Protein AF-A0A8J5SLL4-F1 (afdb_monomer_lite)

Sequence (270 aa):
MEREDEVGIGQLAPLLDGSGGVDASLLRRLYVGHFLARWGARMWEFSVGLYMIRIWPDSLLLTAIYGVVEASAVAVLGPMVGAVVDRLTYLQVLSLWLLVQSLSFIVAGVAVTGLLIYNGLATTSFPAFIALVVVTNVSGALAALSTLAGTILIEREWVVVISGGHPPAVLTKINSVIRRIDLSCKLLAPVLSGFVISFVSMQASAAALALWNLAAVWLQYWLFFSVYAGLPVLSESSQLSRRRAAAADEETVHVESNPLHRMFLYPCIS

InterPro domains:
  IPR009716 Ferroportin-1 [PF06963] (26-250)
  IPR009716 Ferroportin-1 [PTHR11660] (23-252)

Secondary structure (DSSP, 8-state):
-----------------S--S--HHHHHHHHHHHHHHHHHHHHHHHHHHHHHHHHSTT-THHHHHHHHHHHHHHHHHHHHHHHHHHHS-HHHHHHHHHHHHHHHHHHHHHHHHHHHH-TTHHHH-HHHHHHHHHHHHHHHHHHHHHHHHHHIIIIIIIHHHHHTTS-HHHHHHHHHHHHHHHHHHHHHHHHHHHHHHHHH-HHHHHHHHHHHHHHHHHHHHHHHHHHHHH-HHHHHHHHHHHHHHHHHHHHHHHHHH-HHHHHHHS----

Organism: Zizania palustris (NCBI:txid103762)

Foldseek 3Di:
DDDDDDDDPPDPDPPDPDDPAFDPVLLVLLLVLLLLLLLLLLLCLLLVQVLQCLLPVVDSVLVVLLVCLQVVLCVVCVVVLVVVLLQAFLLVLLVQLLVLLLVLLLQLLVLSLVSNVPSCCCPVPVVSNVVSSVSNSVSSNSNSSSSSSVCCSSLVNVLVLSCPPHDVVSSVVSNVSSVVSNVCSNPVSSVVSVVLCVPVPSSVSSVVSSVSSVVSSVSSSVSVVCSCVVDVSSVVVRVVSNVVSVVVVVVVVVQVPPPVNVCVVDVPPD

Radius of gyration: 24.99 Å; chains: 1; bounding box: 72×26×90 Å

pLDDT: mean 87.57, std 16.58, range [32.66, 98.56]

Structure (mmCIF, N/CA/C/O backbone):
data_AF-A0A8J5SLL4-F1
#
_entry.id   AF-A0A8J5SLL4-F1
#
loop_
_atom_site.group_PDB
_atom_site.id
_atom_site.type_symbol
_atom_site.label_atom_id
_atom_site.label_alt_id
_atom_site.label_comp_id
_atom_site.label_asym_id
_atom_site.label_entity_id
_atom_site.label_seq_id
_atom_site.pdbx_PDB_ins_code
_atom_site.Cartn_x
_atom_site.Cartn_y
_atom_site.Cartn_z
_atom_site.occupancy
_atom_site.B_iso_or_equiv
_atom_site.auth_seq_id
_atom_site.auth_comp_id
_atom_site.auth_asym_id
_atom_site.auth_atom_id
_atom_site.pdbx_PDB_model_num
ATOM 1 N N . MET A 1 1 ? -30.563 10.152 66.159 1.00 40.00 1 MET A N 1
ATOM 2 C CA . MET A 1 1 ? -29.893 9.014 65.513 1.00 40.00 1 MET A CA 1
ATOM 3 C C . MET A 1 1 ? -30.698 8.722 64.247 1.00 40.00 1 MET A C 1
ATOM 5 O O . MET A 1 1 ? -31.601 7.900 64.290 1.00 40.00 1 MET A O 1
ATOM 9 N N . GLU A 1 2 ? -30.799 9.745 63.381 1.00 38.09 2 GLU A N 1
ATOM 10 C CA . GLU A 1 2 ? -30.056 9.906 62.091 1.00 38.09 2 GLU A CA 1
ATOM 11 C C . GLU A 1 2 ? -30.800 9.092 61.015 1.00 38.09 2 GLU A C 1
ATOM 13 O O . GLU A 1 2 ? -30.917 7.886 61.176 1.00 38.09 2 GLU A O 1
ATOM 18 N N . ARG A 1 3 ? -31.514 9.597 59.994 1.00 41.22 3 ARG A N 1
ATOM 19 C CA . ARG A 1 3 ? -31.466 10.776 59.093 1.00 41.22 3 ARG A CA 1
ATOM 20 C C . ARG A 1 3 ? -30.132 10.965 58.354 1.00 41.22 3 ARG A C 1
ATOM 22 O O . ARG A 1 3 ? -29.122 11.024 59.038 1.00 41.22 3 ARG A O 1
ATOM 29 N N . GLU A 1 4 ? -30.252 11.145 57.023 1.00 43.50 4 GLU A N 1
ATOM 30 C CA . GLU A 1 4 ? -29.245 11.322 55.936 1.00 43.50 4 GLU A CA 1
ATOM 31 C C . GLU A 1 4 ? -29.012 10.016 55.120 1.00 43.50 4 GLU A C 1
ATOM 33 O O . GLU A 1 4 ? -28.799 8.964 55.710 1.00 43.50 4 GLU A O 1
ATOM 38 N N . ASP A 1 5 ? -29.158 9.914 53.786 1.00 41.12 5 ASP A N 1
ATOM 39 C CA . ASP A 1 5 ? -29.235 10.909 52.703 1.00 41.12 5 ASP A CA 1
ATOM 40 C C . ASP A 1 5 ? -29.998 10.414 51.453 1.00 41.12 5 ASP A C 1
ATOM 42 O O . ASP A 1 5 ? -29.918 9.250 51.052 1.00 41.12 5 ASP A O 1
ATOM 46 N N . GLU A 1 6 ? -30.683 11.353 50.793 1.00 45.28 6 GLU A N 1
ATOM 47 C CA . GLU A 1 6 ? -31.031 11.300 49.371 1.00 45.28 6 GLU A CA 1
ATOM 48 C C . GLU A 1 6 ? -29.759 11.415 48.514 1.00 45.28 6 GLU A C 1
ATOM 50 O O . GLU A 1 6 ? -29.003 12.373 48.651 1.00 45.28 6 GLU A O 1
ATOM 55 N N . VAL A 1 7 ? -29.589 10.538 47.522 1.00 41.44 7 VAL A N 1
ATOM 56 C CA . VAL A 1 7 ? -28.879 10.909 46.289 1.00 41.44 7 VAL A CA 1
ATOM 57 C C . VAL A 1 7 ? -29.772 10.542 45.118 1.00 41.44 7 VAL A C 1
ATOM 59 O O . VAL A 1 7 ? -30.007 9.372 44.813 1.00 41.44 7 VAL A O 1
ATOM 62 N N . GLY A 1 8 ? -30.317 11.586 44.500 1.00 34.25 8 GLY A N 1
ATOM 63 C CA . GLY A 1 8 ? -31.180 11.496 43.341 1.00 34.25 8 GLY A CA 1
ATOM 64 C C . GLY A 1 8 ? -30.495 10.791 42.177 1.00 34.25 8 GLY A C 1
ATOM 65 O O . GLY A 1 8 ? -29.460 11.227 41.679 1.00 34.25 8 GLY A O 1
ATOM 66 N N . ILE A 1 9 ? -31.149 9.751 41.667 1.00 38.19 9 ILE A N 1
ATOM 67 C CA . ILE A 1 9 ? -30.911 9.254 40.311 1.00 38.19 9 ILE A CA 1
ATOM 68 C C . ILE A 1 9 ? -31.750 10.130 39.373 1.00 38.19 9 ILE A C 1
ATOM 70 O O . ILE A 1 9 ? -32.748 9.713 38.788 1.00 38.19 9 ILE A O 1
ATOM 74 N N . GLY A 1 10 ? -31.379 11.408 39.313 1.00 32.66 10 GLY A N 1
ATOM 75 C CA . GLY A 1 10 ? -31.796 12.322 38.265 1.00 32.66 10 GLY A CA 1
ATOM 76 C C . GLY A 1 10 ? -30.901 12.115 37.049 1.00 32.66 10 GLY A C 1
ATOM 77 O O . GLY A 1 10 ? -29.682 12.172 37.158 1.00 32.66 10 GLY A O 1
ATOM 78 N N . GLN A 1 11 ? -31.530 11.900 35.894 1.00 42.16 11 GLN A N 1
ATOM 79 C CA . GLN A 1 11 ? -30.945 12.043 34.556 1.00 42.16 11 GLN A CA 1
ATOM 80 C C . GLN A 1 11 ? -29.753 11.133 34.215 1.00 42.16 11 GLN A C 1
ATOM 82 O O . GLN A 1 11 ? -28.605 11.564 34.166 1.00 42.16 11 GLN A O 1
ATOM 87 N N . LEU A 1 12 ? -30.064 9.925 33.736 1.00 35.59 12 LEU A N 1
ATOM 88 C CA . LEU A 1 12 ? -29.386 9.434 32.537 1.00 35.59 12 LEU A CA 1
ATOM 89 C C . LEU A 1 12 ? -30.351 9.598 31.360 1.00 35.59 12 LEU A C 1
ATOM 91 O O . LEU A 1 12 ? -31.351 8.892 31.241 1.00 35.59 12 LEU A O 1
ATOM 95 N N . ALA A 1 13 ? -30.077 10.607 30.538 1.00 38.84 13 ALA A N 1
ATOM 96 C CA . ALA A 1 13 ? -30.736 10.817 29.260 1.00 38.84 13 ALA A CA 1
ATOM 97 C C . ALA A 1 13 ? -30.677 9.538 28.393 1.00 38.84 13 ALA A C 1
ATOM 99 O O . ALA A 1 13 ? -29.717 8.767 28.496 1.00 38.84 13 ALA A O 1
ATOM 100 N N . PRO A 1 14 ? -31.670 9.305 27.519 1.00 39.12 14 PRO A N 1
ATOM 101 C CA . PRO A 1 14 ? -31.698 8.133 26.660 1.00 39.12 14 PRO A CA 1
ATOM 102 C C . PRO A 1 14 ? -30.637 8.292 25.561 1.00 39.12 14 PRO A C 1
ATOM 104 O O . PRO A 1 14 ? -30.851 8.995 24.581 1.00 39.12 14 PRO A O 1
ATOM 107 N N . LEU A 1 15 ? -29.478 7.649 25.721 1.00 42.66 15 LEU A N 1
ATOM 108 C CA . LEU A 1 15 ? -28.429 7.565 24.692 1.00 42.66 15 LEU A CA 1
ATOM 109 C C . LEU A 1 15 ? -28.416 6.203 23.993 1.00 42.66 15 LEU A C 1
ATOM 111 O O . LEU A 1 15 ? -27.359 5.639 23.736 1.00 42.66 15 LEU A O 1
ATOM 115 N N . LEU A 1 16 ? -29.588 5.660 23.677 1.00 43.50 16 LEU A N 1
ATOM 116 C CA . LEU A 1 16 ? -29.693 4.473 22.832 1.00 43.50 16 LEU A CA 1
ATOM 117 C C . LEU A 1 16 ? -30.854 4.647 21.858 1.00 43.50 16 LEU A C 1
ATOM 119 O O . LEU A 1 16 ? -31.896 4.005 21.977 1.00 43.50 16 LEU A O 1
ATOM 123 N N . ASP A 1 17 ? -30.646 5.510 20.867 1.00 39.53 17 ASP A N 1
ATOM 124 C CA . ASP A 1 17 ? -31.400 5.412 19.625 1.00 39.53 17 ASP A CA 1
ATOM 125 C C . ASP A 1 17 ? -31.049 4.069 18.956 1.00 39.53 17 ASP A C 1
ATOM 127 O O . ASP A 1 17 ? -29.994 3.870 18.358 1.00 39.53 17 ASP A O 1
ATOM 131 N N . GLY A 1 18 ? -31.939 3.095 19.121 1.00 39.00 18 GLY A N 1
ATOM 132 C CA . GLY A 1 18 ? -32.566 2.444 17.972 1.00 39.00 18 GLY A CA 1
ATOM 133 C C . GLY A 1 18 ? -31.758 1.495 17.083 1.00 39.00 18 GLY A C 1
ATOM 134 O O . GLY A 1 18 ? -32.317 1.042 16.093 1.00 39.00 18 GLY A O 1
ATOM 135 N N . SER A 1 19 ? -30.513 1.129 17.396 1.00 38.38 19 SER A N 1
ATOM 136 C CA . SER A 1 19 ? -29.916 -0.150 16.968 1.00 38.38 19 SER A CA 1
ATOM 137 C C . SER A 1 19 ? -28.614 -0.390 17.726 1.00 38.38 19 SER A C 1
ATOM 139 O O . SER A 1 19 ? -27.669 0.368 17.547 1.00 38.38 19 SER A O 1
ATOM 141 N N . GLY A 1 20 ? -28.523 -1.451 18.533 1.00 53.78 20 GLY A N 1
ATOM 142 C CA . GLY A 1 20 ? -27.287 -1.875 19.215 1.00 53.78 20 GLY A CA 1
ATOM 143 C C . GLY A 1 20 ? -26.211 -2.421 18.262 1.00 53.78 20 GLY A C 1
ATOM 144 O O . GLY A 1 20 ? -25.661 -3.495 18.493 1.00 53.78 20 GLY A O 1
ATOM 145 N N . GLY A 1 21 ? -25.980 -1.738 17.142 1.00 67.38 21 GLY A N 1
ATOM 146 C CA . GLY A 1 21 ? -25.008 -2.074 16.119 1.00 67.38 21 GLY A CA 1
ATOM 147 C C . GLY A 1 21 ? -24.058 -0.909 15.868 1.00 67.38 21 GLY A C 1
ATOM 148 O O . GLY A 1 21 ? -24.411 0.255 16.024 1.00 67.38 21 GLY A O 1
ATOM 149 N N . VAL A 1 22 ? -22.843 -1.249 15.451 1.00 79.50 22 VAL A N 1
ATOM 150 C CA . VAL A 1 22 ? -21.808 -0.300 15.030 1.00 79.50 22 VAL A CA 1
ATOM 151 C C . VAL A 1 22 ? -22.352 0.665 13.965 1.00 79.50 22 VAL A C 1
ATOM 153 O O . VAL A 1 22 ? -23.030 0.227 13.031 1.00 79.50 22 VAL A O 1
ATOM 156 N N . ASP A 1 23 ? -22.004 1.953 14.067 1.00 89.56 23 ASP A N 1
ATOM 157 C CA . ASP A 1 23 ? -22.398 2.996 13.110 1.00 89.56 23 ASP A CA 1
ATOM 158 C C . ASP A 1 23 ? -22.103 2.568 11.658 1.00 89.56 23 ASP A C 1
ATOM 160 O O . ASP A 1 23 ? -20.953 2.428 11.218 1.00 89.56 23 ASP A O 1
ATOM 164 N N . ALA A 1 24 ? -23.178 2.371 10.891 1.00 90.69 24 ALA A N 1
ATOM 165 C CA . ALA A 1 24 ? -23.120 1.890 9.517 1.00 90.69 24 ALA A CA 1
ATOM 166 C C . ALA A 1 24 ? -22.392 2.863 8.574 1.00 90.69 24 ALA A C 1
ATOM 168 O O . ALA A 1 24 ? -21.796 2.437 7.580 1.00 90.69 24 ALA A O 1
ATOM 169 N N . SER A 1 25 ? -22.425 4.166 8.864 1.00 94.12 25 SER A N 1
ATOM 170 C CA . SER A 1 25 ? -21.751 5.183 8.059 1.00 94.12 25 SER A CA 1
ATOM 171 C C . SER A 1 25 ? -20.231 5.102 8.216 1.00 94.12 25 SER A C 1
ATOM 173 O O . SER A 1 25 ? -19.510 5.163 7.214 1.00 94.12 25 SER A O 1
ATOM 175 N N . LEU A 1 26 ? -19.749 4.873 9.441 1.00 95.19 26 LEU A N 1
ATOM 176 C CA . LEU A 1 26 ? -18.332 4.690 9.751 1.00 95.19 26 LEU A CA 1
ATOM 177 C C . LEU A 1 26 ? -17.824 3.350 9.212 1.00 95.19 26 LEU A C 1
ATOM 179 O O . LEU A 1 26 ? -16.782 3.315 8.561 1.00 95.19 26 LEU A O 1
ATOM 183 N N . LEU A 1 27 ? -18.600 2.270 9.349 1.00 95.12 27 LEU A N 1
ATOM 184 C CA . LEU A 1 27 ? -18.268 0.988 8.715 1.00 95.12 27 LEU A CA 1
ATOM 185 C C . LEU A 1 27 ? -18.172 1.100 7.192 1.00 95.12 27 LEU A C 1
ATOM 187 O O . LEU A 1 27 ? -17.256 0.549 6.586 1.00 95.12 27 LEU A O 1
ATOM 191 N N . ARG A 1 28 ? -19.071 1.853 6.551 1.00 96.94 28 ARG A N 1
ATOM 192 C CA . ARG A 1 28 ? -18.976 2.101 5.108 1.00 96.94 28 ARG A CA 1
ATOM 193 C C . ARG A 1 28 ? -17.691 2.850 4.753 1.00 96.94 28 ARG A C 1
ATOM 195 O O . ARG A 1 28 ? -17.053 2.486 3.771 1.00 96.94 28 ARG A O 1
ATOM 202 N N . ARG A 1 29 ? -17.287 3.860 5.534 1.00 97.81 29 ARG A N 1
ATOM 203 C CA . ARG A 1 29 ? -16.008 4.569 5.324 1.00 97.81 29 ARG A CA 1
ATOM 204 C C . ARG A 1 29 ? -14.811 3.629 5.480 1.00 97.81 29 ARG A C 1
ATOM 206 O O . ARG A 1 29 ? -13.928 3.665 4.629 1.00 97.81 29 ARG A O 1
ATOM 213 N N . LEU A 1 30 ? -14.830 2.747 6.484 1.00 97.81 30 LEU A N 1
ATOM 214 C CA . LEU A 1 30 ? -13.820 1.700 6.676 1.00 97.81 30 LEU A CA 1
ATOM 215 C C . LEU A 1 30 ? -13.718 0.796 5.441 1.00 97.81 30 LEU A C 1
ATOM 217 O O . LEU A 1 30 ? -12.626 0.574 4.926 1.00 97.81 30 LEU A O 1
ATOM 221 N N . TYR A 1 31 ? -14.853 0.318 4.929 1.00 98.25 31 TYR A N 1
ATOM 222 C CA . TYR A 1 31 ? -14.894 -0.552 3.752 1.00 98.25 31 TYR A CA 1
ATOM 223 C C . TYR A 1 31 ? -14.427 0.143 2.477 1.00 98.25 31 TYR A C 1
ATOM 225 O O . TYR A 1 31 ? -13.690 -0.459 1.704 1.00 98.25 31 TYR A O 1
ATOM 233 N N . VAL A 1 32 ? -14.819 1.400 2.253 1.00 98.12 32 VAL A N 1
ATOM 234 C CA . VAL A 1 32 ? -14.360 2.172 1.089 1.00 98.12 32 VAL A CA 1
ATOM 235 C C . VAL A 1 32 ? -12.860 2.453 1.189 1.00 98.12 32 VAL A C 1
ATOM 237 O O . VAL A 1 32 ? -12.151 2.282 0.201 1.00 98.12 32 VAL A O 1
ATOM 240 N N . GLY A 1 33 ? -12.357 2.817 2.372 1.00 97.19 33 GLY A N 1
ATOM 241 C CA . GLY A 1 33 ? -10.925 3.018 2.606 1.00 97.19 33 GLY A CA 1
ATOM 242 C C . GLY A 1 33 ? -10.125 1.740 2.353 1.00 97.19 33 GLY A C 1
ATOM 243 O O . GLY A 1 33 ? -9.158 1.758 1.591 1.00 97.19 33 GLY A O 1
ATOM 244 N N . HIS A 1 34 ? -10.584 0.612 2.908 1.00 97.38 34 HIS A N 1
ATOM 245 C CA . HIS A 1 34 ? -9.977 -0.704 2.686 1.00 97.38 34 HIS A CA 1
ATOM 246 C C . HIS A 1 34 ? -10.010 -1.100 1.210 1.00 97.38 34 HIS A C 1
ATOM 248 O O . HIS A 1 34 ? -8.996 -1.517 0.658 1.00 97.38 34 HIS A O 1
ATOM 254 N N . PHE A 1 35 ? -11.147 -0.907 0.535 1.00 97.94 35 PHE A N 1
ATOM 255 C CA . PHE A 1 35 ? -11.268 -1.151 -0.899 1.00 97.94 35 PHE A CA 1
ATOM 256 C C . PHE A 1 35 ? -10.242 -0.342 -1.693 1.00 97.94 35 PHE A C 1
ATOM 258 O O . PHE A 1 35 ? -9.502 -0.937 -2.466 1.00 97.94 35 PHE A O 1
ATOM 265 N N . LEU A 1 36 ? -10.141 0.973 -1.477 1.00 96.69 36 LEU A N 1
ATOM 266 C CA . LEU A 1 36 ? -9.197 1.836 -2.197 1.00 96.69 36 LEU A CA 1
ATOM 267 C C . LEU A 1 36 ? -7.741 1.407 -1.989 1.00 96.69 36 LEU A C 1
ATOM 269 O O . LEU A 1 36 ? -6.985 1.324 -2.959 1.00 96.69 36 LEU A O 1
ATOM 273 N N . ALA A 1 37 ? -7.368 1.088 -0.748 1.00 95.44 37 ALA A N 1
ATOM 274 C CA . ALA A 1 37 ? -6.021 0.641 -0.415 1.00 95.44 37 ALA A CA 1
ATOM 275 C C . ALA A 1 37 ? -5.670 -0.686 -1.109 1.00 95.44 37 ALA A C 1
ATOM 277 O O . ALA A 1 37 ? -4.615 -0.825 -1.733 1.00 95.44 37 ALA A O 1
ATOM 278 N N . ARG A 1 38 ? -6.579 -1.668 -1.053 1.00 96.38 38 ARG A N 1
ATOM 279 C CA . ARG A 1 38 ? -6.380 -2.983 -1.682 1.00 96.38 38 ARG A CA 1
ATOM 280 C C . ARG A 1 38 ? -6.443 -2.899 -3.199 1.00 96.38 38 ARG A C 1
ATOM 282 O O . ARG A 1 38 ? -5.688 -3.590 -3.873 1.00 96.38 38 ARG A O 1
ATOM 289 N N . TRP A 1 39 ? -7.304 -2.044 -3.732 1.00 96.25 39 TRP A N 1
ATOM 290 C CA . TRP A 1 39 ? -7.444 -1.806 -5.160 1.00 96.25 39 TRP A CA 1
ATOM 291 C C . TRP A 1 39 ? -6.151 -1.259 -5.767 1.00 96.25 39 TRP A C 1
ATOM 293 O O . TRP A 1 39 ? -5.620 -1.849 -6.706 1.00 96.25 39 TRP A O 1
ATOM 303 N N . GLY A 1 40 ? -5.607 -0.177 -5.195 1.00 93.50 40 GLY A N 1
ATOM 304 C CA . GLY A 1 40 ? -4.360 0.437 -5.660 1.00 93.50 40 GLY A CA 1
ATOM 305 C C . GLY A 1 40 ? -3.180 -0.534 -5.623 1.00 93.50 40 GLY A C 1
ATOM 306 O O . GLY A 1 40 ? -2.489 -0.696 -6.629 1.00 93.50 40 GLY A O 1
ATOM 307 N N . ALA A 1 41 ? -3.017 -1.259 -4.510 1.00 94.00 41 ALA A N 1
ATOM 308 C CA . ALA A 1 41 ? -1.958 -2.256 -4.365 1.00 94.00 41 ALA A CA 1
ATOM 309 C C . ALA A 1 41 ? -2.062 -3.386 -5.406 1.00 94.00 41 ALA A C 1
ATOM 311 O O . ALA A 1 41 ? -1.064 -3.742 -6.028 1.00 94.00 41 ALA A O 1
ATOM 312 N N . ARG A 1 42 ? -3.269 -3.920 -5.650 1.00 95.81 42 ARG A N 1
ATOM 313 C CA . ARG A 1 42 ? -3.486 -4.987 -6.644 1.00 95.81 42 ARG A CA 1
ATOM 314 C C . ARG A 1 42 ? -3.310 -4.502 -8.083 1.00 95.81 42 ARG A C 1
ATOM 316 O O . ARG A 1 42 ? -2.794 -5.255 -8.905 1.00 95.81 42 ARG A O 1
ATOM 323 N N . MET A 1 43 ? -3.702 -3.261 -8.394 1.00 94.75 43 MET A N 1
ATOM 324 C CA . MET A 1 43 ? -3.393 -2.664 -9.696 1.00 94.75 43 MET A CA 1
ATOM 325 C C . MET A 1 43 ? -1.882 -2.573 -9.894 1.00 94.75 43 MET A C 1
ATOM 327 O O . MET A 1 43 ? -1.392 -2.991 -10.940 1.00 94.75 43 MET A O 1
ATOM 331 N N . TRP A 1 44 ? -1.141 -2.062 -8.906 1.00 94.38 44 TRP A N 1
ATOM 332 C CA . TRP A 1 44 ? 0.315 -1.939 -8.995 1.00 94.38 44 TRP A CA 1
ATOM 333 C C . TRP A 1 44 ? 0.998 -3.294 -9.212 1.00 94.38 44 TRP A C 1
ATOM 335 O O . TRP A 1 44 ? 1.740 -3.442 -10.179 1.00 94.38 44 TRP A O 1
ATOM 345 N N . GLU A 1 45 ? 0.685 -4.284 -8.373 1.00 94.38 45 GLU A N 1
ATOM 346 C CA . GLU A 1 45 ? 1.262 -5.637 -8.410 1.00 94.38 45 GLU A CA 1
ATOM 347 C C . GLU A 1 45 ? 1.110 -6.308 -9.783 1.00 94.38 45 GLU A C 1
ATOM 349 O O . GLU A 1 45 ? 2.051 -6.901 -10.305 1.00 94.38 45 GLU A O 1
ATOM 354 N N . PHE A 1 46 ? -0.054 -6.160 -10.419 1.00 95.38 46 PHE A N 1
ATOM 355 C CA . PHE A 1 46 ? -0.254 -6.666 -11.774 1.00 95.38 46 PHE A CA 1
ATOM 356 C C . PHE A 1 46 ? 0.519 -5.852 -12.823 1.00 95.38 46 PHE A C 1
ATOM 358 O O . PHE A 1 46 ? 1.173 -6.408 -13.707 1.00 95.38 46 PHE A O 1
ATOM 365 N N . SER A 1 47 ? 0.459 -4.522 -12.722 1.00 95.38 47 SER A N 1
ATOM 366 C CA . SER A 1 47 ? 1.021 -3.615 -13.729 1.00 95.38 47 SER A CA 1
ATOM 367 C C . SER A 1 47 ? 2.537 -3.705 -13.803 1.00 95.38 47 SER A C 1
ATOM 369 O O . SER A 1 47 ? 3.092 -3.763 -14.897 1.00 95.38 47 SER A O 1
ATOM 371 N N . VAL A 1 48 ? 3.211 -3.749 -12.650 1.00 95.00 48 VAL A N 1
ATOM 372 C CA . VAL A 1 48 ? 4.673 -3.838 -12.590 1.00 95.00 48 VAL A CA 1
ATOM 373 C C . VAL A 1 48 ? 5.178 -5.113 -13.256 1.00 95.00 48 VAL A C 1
ATOM 375 O O . VAL A 1 48 ? 6.165 -5.058 -13.982 1.00 95.00 48 VAL A O 1
ATOM 378 N N . GLY A 1 49 ? 4.450 -6.228 -13.136 1.00 94.94 49 GLY A N 1
ATOM 379 C CA . GLY A 1 49 ? 4.770 -7.455 -13.862 1.00 94.94 49 GLY A CA 1
ATOM 380 C C . GLY A 1 49 ? 4.743 -7.272 -15.382 1.00 94.94 49 GLY A C 1
ATOM 381 O O . GLY A 1 49 ? 5.675 -7.700 -16.063 1.00 94.94 49 GLY A O 1
ATOM 382 N N . LEU A 1 50 ? 3.729 -6.581 -15.913 1.00 94.88 50 LEU A N 1
ATOM 383 C CA . LEU A 1 50 ? 3.639 -6.265 -17.345 1.00 94.88 50 LEU A CA 1
ATOM 384 C C . LEU A 1 50 ? 4.712 -5.267 -17.796 1.00 94.88 50 LEU A C 1
ATOM 386 O O . LEU A 1 50 ? 5.264 -5.411 -18.888 1.00 94.88 50 LEU A O 1
ATOM 390 N N . TYR A 1 51 ? 5.049 -4.287 -16.956 1.00 95.25 51 TYR A N 1
ATOM 391 C CA . TYR A 1 51 ? 6.131 -3.347 -17.240 1.00 95.25 51 TYR A CA 1
ATOM 392 C C . TYR A 1 51 ? 7.481 -4.059 -17.327 1.00 95.25 51 TYR A C 1
ATOM 394 O O . TYR A 1 51 ? 8.219 -3.836 -18.283 1.00 95.25 51 TYR A O 1
ATOM 402 N N . MET A 1 52 ? 7.777 -4.972 -16.400 1.00 95.25 52 MET A N 1
ATOM 403 C CA . MET A 1 52 ? 9.010 -5.764 -16.417 1.00 95.25 52 MET A CA 1
ATOM 404 C C . MET A 1 52 ? 9.121 -6.649 -17.664 1.00 95.25 52 MET A C 1
ATOM 406 O O . MET A 1 52 ? 10.187 -6.692 -18.277 1.00 95.25 52 MET A O 1
ATOM 410 N N . ILE A 1 53 ? 8.015 -7.270 -18.097 1.00 94.75 53 ILE A N 1
ATOM 411 C CA . ILE A 1 53 ? 7.963 -8.039 -19.353 1.00 94.75 53 ILE A CA 1
ATOM 412 C C . ILE A 1 53 ? 8.277 -7.144 -20.554 1.00 9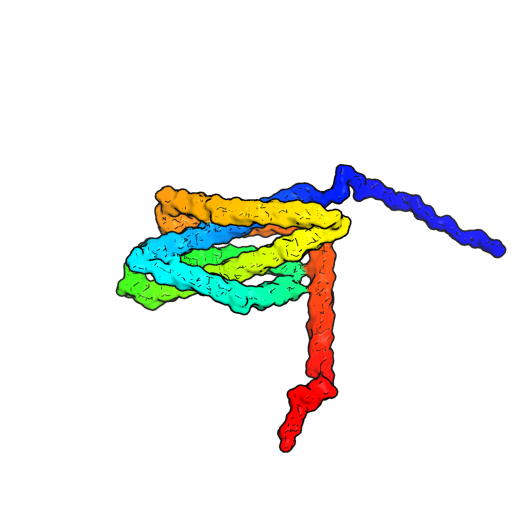4.75 53 ILE A C 1
ATOM 414 O O . ILE A 1 53 ? 8.980 -7.557 -21.466 1.00 94.75 53 ILE A O 1
ATOM 418 N N . ARG A 1 54 ? 7.790 -5.899 -20.579 1.00 92.44 54 ARG A N 1
ATOM 419 C CA . ARG A 1 54 ? 8.118 -4.982 -21.678 1.00 92.44 54 ARG A CA 1
ATOM 420 C C . ARG A 1 54 ? 9.567 -4.520 -21.657 1.00 92.44 54 ARG A C 1
ATOM 422 O O . ARG A 1 54 ? 10.147 -4.352 -22.725 1.00 92.44 54 ARG A O 1
ATOM 429 N N . ILE A 1 55 ? 10.107 -4.257 -20.470 1.00 93.06 55 ILE A N 1
ATOM 430 C CA . ILE A 1 55 ? 11.484 -3.785 -20.291 1.00 93.06 55 ILE A CA 1
ATOM 431 C C . ILE A 1 55 ? 12.478 -4.855 -20.753 1.00 93.06 55 ILE A C 1
ATOM 433 O O . ILE A 1 55 ? 13.490 -4.516 -21.359 1.00 93.06 55 ILE A O 1
ATOM 437 N N . TRP A 1 56 ? 12.179 -6.134 -20.511 1.00 93.00 56 TRP A N 1
ATOM 438 C CA . TRP A 1 56 ? 13.000 -7.256 -20.960 1.00 93.00 56 TRP A CA 1
ATOM 439 C C . TRP A 1 56 ? 12.139 -8.325 -21.660 1.00 93.00 56 TRP A C 1
ATOM 441 O O . TRP A 1 56 ? 11.769 -9.323 -21.043 1.00 93.00 56 TRP A O 1
ATOM 451 N N . PRO A 1 57 ? 11.806 -8.146 -22.951 1.00 89.06 57 PRO A N 1
ATOM 452 C CA . PRO A 1 57 ? 10.825 -8.989 -23.644 1.00 89.06 57 PRO A CA 1
ATOM 453 C C . PRO A 1 57 ? 11.251 -10.452 -23.803 1.00 89.06 57 PRO A C 1
ATOM 455 O O . PRO A 1 57 ? 10.395 -11.332 -23.845 1.00 89.06 57 PRO A O 1
ATOM 458 N N . ASP A 1 58 ? 12.555 -10.728 -23.839 1.00 91.19 58 ASP A N 1
ATOM 459 C CA . ASP A 1 58 ? 13.086 -12.075 -24.079 1.00 91.19 58 ASP A CA 1
ATOM 460 C C . ASP A 1 58 ? 13.142 -12.951 -22.814 1.00 91.19 58 ASP A C 1
ATOM 462 O O . ASP A 1 58 ? 13.531 -14.117 -22.877 1.00 91.19 58 ASP A O 1
ATOM 466 N N . SER A 1 59 ? 12.807 -12.409 -21.636 1.00 92.88 59 SER A N 1
ATOM 467 C CA . SER A 1 59 ? 12.933 -13.131 -20.366 1.00 92.88 59 SER A CA 1
ATOM 468 C C . SER A 1 59 ? 12.005 -12.599 -19.282 1.00 92.88 59 SER A C 1
ATOM 470 O O . SER A 1 59 ? 11.916 -11.403 -19.032 1.00 92.88 59 SER A O 1
ATOM 472 N N . LEU A 1 60 ? 11.404 -13.517 -18.526 1.00 94.88 60 LEU A N 1
ATOM 473 C CA . LEU A 1 60 ? 10.591 -13.201 -17.346 1.00 94.88 60 LEU A CA 1
ATOM 474 C C . LEU A 1 60 ? 11.430 -12.911 -16.090 1.00 94.88 60 LEU A C 1
ATOM 476 O O . LEU A 1 60 ? 10.872 -12.745 -15.005 1.00 94.88 60 LEU A O 1
ATOM 480 N N . LEU A 1 61 ? 12.762 -12.865 -16.215 1.00 96.19 61 LEU A N 1
ATOM 481 C CA . LEU A 1 61 ? 13.688 -12.727 -15.092 1.00 96.19 61 LEU A CA 1
ATOM 482 C C . LEU A 1 61 ? 13.371 -11.511 -14.214 1.00 96.19 61 LEU A C 1
ATOM 484 O O . LEU A 1 61 ? 13.319 -11.648 -12.997 1.00 96.19 61 LEU A O 1
ATOM 488 N N . LEU A 1 62 ? 13.124 -10.340 -14.810 1.00 95.69 62 LEU A N 1
ATOM 489 C CA . LEU A 1 62 ? 12.846 -9.121 -14.042 1.00 95.69 62 LEU A CA 1
ATOM 490 C C 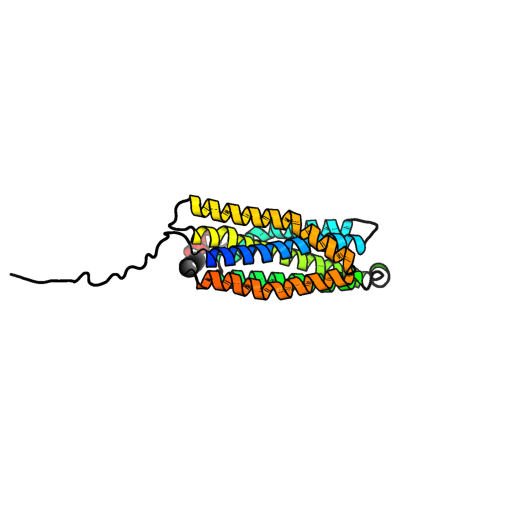. LEU A 1 62 ? 11.551 -9.235 -13.229 1.00 95.69 62 LEU A C 1
ATOM 492 O O . LEU A 1 62 ? 11.522 -8.858 -12.059 1.00 95.69 62 LEU A O 1
ATOM 496 N N . THR A 1 63 ? 10.501 -9.809 -13.818 1.00 96.69 63 THR A N 1
ATOM 497 C CA . THR A 1 63 ? 9.227 -10.062 -13.135 1.00 96.69 63 THR A CA 1
ATOM 498 C C . THR A 1 63 ? 9.393 -11.078 -12.006 1.00 96.69 63 THR A C 1
ATOM 500 O O . THR A 1 63 ? 8.857 -10.884 -10.916 1.00 96.69 63 THR A O 1
ATOM 503 N N . ALA A 1 64 ? 10.162 -12.145 -12.242 1.00 97.56 64 ALA A N 1
ATOM 504 C CA . ALA A 1 64 ? 10.435 -13.170 -11.240 1.00 97.56 64 ALA A CA 1
ATOM 505 C C . ALA A 1 64 ? 11.238 -12.614 -10.055 1.00 97.56 64 ALA A C 1
ATOM 507 O O . ALA A 1 64 ? 10.866 -12.850 -8.906 1.00 97.56 64 ALA A O 1
ATOM 508 N N . ILE A 1 65 ? 12.295 -11.837 -10.321 1.00 97.81 65 ILE A N 1
ATOM 509 C CA . ILE A 1 65 ? 13.088 -11.169 -9.280 1.00 97.81 65 ILE A CA 1
ATOM 510 C C . ILE A 1 65 ? 12.195 -10.244 -8.456 1.00 97.81 65 ILE A C 1
ATOM 512 O O . ILE A 1 65 ? 12.226 -10.327 -7.232 1.00 97.81 65 ILE A O 1
ATOM 516 N N . TYR A 1 66 ? 11.358 -9.434 -9.107 1.00 97.75 66 TYR A N 1
ATOM 517 C CA . TYR A 1 66 ? 10.442 -8.526 -8.418 1.00 97.75 66 TYR A CA 1
ATOM 518 C C . TYR A 1 66 ? 9.515 -9.261 -7.446 1.00 97.75 66 TYR A C 1
ATOM 520 O O . TYR A 1 66 ? 9.457 -8.916 -6.264 1.00 97.75 66 TYR A O 1
ATOM 528 N N . GLY A 1 67 ? 8.863 -10.334 -7.904 1.00 97.38 67 GLY A N 1
ATOM 529 C CA . GLY A 1 67 ? 7.997 -11.144 -7.045 1.00 97.38 67 GLY A CA 1
ATOM 530 C C . GLY A 1 67 ? 8.748 -11.799 -5.879 1.00 97.38 67 GLY A C 1
ATOM 531 O O . GLY A 1 67 ? 8.255 -11.804 -4.751 1.00 97.38 67 GLY A O 1
ATOM 532 N N . VAL A 1 68 ? 9.960 -12.316 -6.118 1.00 98.25 68 VAL A N 1
ATOM 533 C CA . VAL A 1 68 ? 10.797 -12.917 -5.064 1.00 98.25 68 VAL A CA 1
ATOM 534 C C . VAL A 1 68 ? 11.242 -11.872 -4.042 1.00 98.25 68 VAL A C 1
ATOM 536 O O . VAL A 1 68 ? 11.206 -12.149 -2.843 1.00 98.25 68 VAL A O 1
ATOM 539 N N . VAL A 1 69 ? 11.642 -10.677 -4.476 1.00 98.38 69 VAL A N 1
ATOM 540 C CA . VAL A 1 69 ? 12.070 -9.589 -3.586 1.00 98.38 69 VAL A CA 1
ATOM 541 C C . VAL A 1 69 ? 10.915 -9.128 -2.695 1.00 98.38 69 VAL A C 1
ATOM 543 O O . VAL A 1 69 ? 11.092 -9.055 -1.481 1.00 98.38 69 VAL A O 1
ATOM 546 N N . GLU A 1 70 ? 9.720 -8.897 -3.245 1.00 97.75 70 GLU A N 1
ATOM 547 C CA . GLU A 1 70 ? 8.550 -8.537 -2.431 1.00 97.75 70 GLU A CA 1
ATOM 548 C C . GLU A 1 70 ? 8.173 -9.646 -1.439 1.00 97.75 70 GLU A C 1
ATOM 550 O O . GLU A 1 70 ? 7.993 -9.383 -0.246 1.00 97.75 70 GLU A O 1
ATOM 555 N N . ALA A 1 71 ? 8.085 -10.894 -1.908 1.00 97.88 71 ALA A N 1
ATOM 556 C CA . ALA A 1 71 ? 7.689 -12.021 -1.069 1.00 97.88 71 ALA A CA 1
ATOM 557 C C . ALA A 1 71 ? 8.704 -12.292 0.051 1.00 97.88 71 ALA A C 1
ATOM 559 O O . ALA A 1 71 ? 8.315 -12.494 1.202 1.00 97.88 71 ALA A O 1
ATOM 560 N N . SER A 1 72 ? 10.003 -12.268 -0.264 1.00 98.31 72 SER A N 1
ATOM 561 C CA . SER A 1 72 ? 11.071 -12.470 0.720 1.00 98.31 72 SER A CA 1
ATOM 562 C C . SER A 1 72 ? 11.138 -11.329 1.731 1.00 98.31 72 SER A C 1
ATOM 564 O O . SER A 1 72 ? 11.264 -11.597 2.924 1.00 98.31 72 SER A O 1
ATOM 566 N N . ALA A 1 73 ? 10.966 -10.076 1.297 1.00 98.44 73 ALA A N 1
ATOM 567 C CA . ALA A 1 73 ? 10.903 -8.935 2.201 1.00 98.44 73 ALA A CA 1
ATOM 568 C C . ALA A 1 73 ? 9.760 -9.097 3.209 1.00 98.44 73 ALA A C 1
ATOM 570 O O . ALA A 1 73 ? 9.992 -9.012 4.413 1.00 98.44 73 ALA A O 1
ATOM 571 N N . VAL A 1 74 ? 8.547 -9.405 2.742 1.00 98.25 74 VAL A N 1
ATOM 572 C CA . VAL A 1 74 ? 7.388 -9.641 3.618 1.00 98.25 74 VAL A CA 1
ATOM 573 C C . VAL A 1 74 ? 7.607 -10.843 4.542 1.00 98.25 74 VAL A C 1
ATOM 575 O O . VAL A 1 74 ? 7.257 -10.769 5.717 1.00 98.25 74 VAL A O 1
ATOM 578 N N . ALA A 1 75 ? 8.206 -11.931 4.055 1.00 98.31 75 ALA A N 1
ATOM 579 C CA . ALA A 1 75 ? 8.460 -13.123 4.862 1.00 98.31 75 ALA A CA 1
ATOM 580 C C . ALA A 1 75 ? 9.502 -12.887 5.970 1.00 98.31 75 ALA A C 1
ATOM 582 O O . ALA A 1 75 ? 9.302 -13.322 7.102 1.00 98.31 75 ALA A O 1
ATOM 583 N N . VAL A 1 76 ? 10.599 -12.192 5.657 1.00 98.44 76 VAL A N 1
ATOM 584 C CA . VAL A 1 76 ? 11.719 -11.969 6.586 1.00 98.44 76 VAL A CA 1
ATOM 585 C C . VAL A 1 76 ? 11.444 -10.800 7.531 1.00 98.44 76 VAL A C 1
ATOM 587 O O . VAL A 1 76 ? 11.719 -10.893 8.725 1.00 98.44 76 VAL A O 1
ATOM 590 N N . LEU A 1 77 ? 10.886 -9.698 7.020 1.00 98.25 77 LEU A N 1
ATOM 591 C CA . LEU A 1 77 ? 10.678 -8.458 7.778 1.00 98.25 77 LEU A CA 1
ATOM 592 C C . LEU A 1 77 ? 9.246 -8.306 8.308 1.00 98.25 77 LEU A C 1
ATOM 594 O O . LEU A 1 77 ? 8.982 -7.393 9.088 1.00 98.25 77 LEU A O 1
ATOM 598 N N . GLY A 1 78 ? 8.324 -9.203 7.949 1.00 97.75 78 GLY A N 1
ATOM 599 C CA . GLY A 1 78 ? 6.943 -9.196 8.435 1.00 97.75 78 GLY A CA 1
ATOM 600 C C . GLY A 1 78 ? 6.808 -9.184 9.965 1.00 97.75 78 GLY A C 1
ATOM 601 O O . GLY A 1 78 ? 6.051 -8.357 10.476 1.00 97.75 78 GLY A O 1
ATOM 602 N N . PRO A 1 79 ? 7.565 -10.008 10.721 1.00 97.62 79 PRO A N 1
ATOM 603 C CA . PRO A 1 79 ? 7.569 -9.940 12.184 1.00 97.62 79 PRO A CA 1
ATOM 604 C C . PRO A 1 79 ? 8.024 -8.577 12.721 1.00 97.62 79 PRO A C 1
ATOM 606 O O . PRO A 1 79 ? 7.448 -8.070 13.681 1.00 97.62 79 PRO A O 1
ATOM 609 N N . MET A 1 80 ? 9.013 -7.948 12.076 1.00 97.62 80 MET A N 1
ATOM 610 C CA . MET A 1 80 ? 9.482 -6.612 12.455 1.00 97.62 80 MET A CA 1
ATOM 611 C C . MET A 1 80 ? 8.399 -5.555 12.214 1.00 97.62 80 MET A C 1
ATOM 613 O O . MET A 1 80 ? 8.199 -4.681 13.052 1.00 97.62 80 MET A O 1
ATOM 617 N N . VAL A 1 81 ? 7.661 -5.656 11.102 1.00 97.81 81 VAL A N 1
ATOM 618 C CA . VAL A 1 81 ? 6.500 -4.794 10.833 1.00 97.81 81 VAL A CA 1
ATOM 619 C C . VAL A 1 81 ? 5.436 -4.966 11.917 1.00 97.81 81 VAL A C 1
ATOM 621 O O . VAL A 1 81 ? 4.942 -3.962 12.420 1.00 97.81 81 VAL A O 1
ATOM 624 N N . GLY A 1 82 ? 5.129 -6.202 12.322 1.00 96.00 82 GLY A N 1
ATOM 625 C CA . GLY A 1 82 ? 4.216 -6.475 13.439 1.00 96.00 82 GLY A CA 1
ATOM 626 C C . GLY A 1 82 ? 4.662 -5.791 14.733 1.00 96.00 82 GLY A C 1
ATOM 627 O O . GLY A 1 82 ? 3.909 -5.009 15.302 1.00 96.00 82 GLY A O 1
ATOM 628 N N . ALA A 1 83 ? 5.929 -5.963 15.120 1.00 94.56 83 ALA A N 1
ATOM 629 C CA . ALA A 1 83 ? 6.483 -5.325 16.315 1.00 94.56 83 ALA A CA 1
ATOM 630 C C . ALA A 1 83 ? 6.425 -3.785 16.267 1.00 94.56 83 ALA A C 1
ATOM 632 O O . ALA A 1 83 ? 6.214 -3.136 17.290 1.00 94.56 83 ALA A O 1
ATOM 633 N N . VAL A 1 84 ? 6.603 -3.178 15.087 1.00 93.88 84 VAL A N 1
ATOM 634 C CA . VAL A 1 84 ? 6.432 -1.727 14.904 1.00 93.88 84 VAL A CA 1
ATOM 635 C C . VAL A 1 84 ? 4.965 -1.321 15.060 1.00 93.88 84 VAL A C 1
ATOM 637 O O . VAL A 1 84 ? 4.685 -0.322 15.721 1.00 93.88 84 VAL A O 1
ATOM 640 N N . VAL A 1 85 ? 4.030 -2.081 14.481 1.00 95.06 85 VAL A N 1
ATOM 641 C CA . VAL A 1 85 ? 2.584 -1.825 14.604 1.00 95.06 85 VAL A CA 1
ATOM 642 C C . VAL A 1 85 ? 2.140 -1.878 16.065 1.00 95.06 85 VAL A C 1
ATOM 644 O O . VAL A 1 85 ? 1.410 -0.988 16.496 1.00 95.06 85 VAL A O 1
ATOM 647 N N . ASP A 1 86 ? 2.641 -2.844 16.833 1.00 92.75 86 ASP A N 1
ATOM 648 C CA . ASP A 1 86 ? 2.274 -3.038 18.240 1.00 92.75 86 ASP A CA 1
ATOM 649 C C . ASP A 1 86 ? 2.773 -1.905 19.157 1.00 92.75 86 ASP A C 1
ATOM 651 O O . ASP A 1 86 ? 2.153 -1.598 20.177 1.00 92.75 86 ASP A O 1
ATOM 655 N N . ARG A 1 87 ? 3.894 -1.257 18.804 1.00 90.75 87 ARG A N 1
ATOM 656 C CA . ARG A 1 87 ? 4.506 -0.175 19.603 1.00 90.75 87 ARG A CA 1
ATOM 657 C C . ARG A 1 87 ? 3.917 1.207 19.322 1.00 90.75 87 ARG A C 1
ATOM 659 O O . ARG A 1 87 ? 3.969 2.094 20.176 1.00 90.75 87 ARG A O 1
ATOM 666 N N . LEU A 1 88 ? 3.407 1.430 18.115 1.00 93.44 88 LEU A N 1
ATOM 667 C CA . LEU A 1 88 ? 2.920 2.735 17.670 1.00 93.44 88 LEU A CA 1
ATOM 668 C C . LEU A 1 88 ? 1.421 2.914 17.963 1.00 93.44 88 LEU A C 1
ATOM 670 O O . LEU A 1 88 ? 0.674 1.958 18.136 1.00 93.44 88 LEU A O 1
ATOM 674 N N . THR A 1 89 ? 0.935 4.163 18.003 1.00 95.75 89 THR A N 1
ATOM 675 C CA . THR A 1 89 ? -0.527 4.381 18.017 1.00 95.75 89 THR A CA 1
ATOM 676 C C . THR A 1 89 ? -1.138 4.100 16.659 1.00 95.75 89 THR A C 1
ATOM 678 O O . THR A 1 89 ? -0.485 4.265 15.631 1.00 95.75 89 THR A O 1
ATOM 681 N N . TYR A 1 90 ? -2.437 3.806 16.629 1.00 96.88 90 TYR A N 1
ATOM 682 C CA . TYR A 1 90 ? -3.167 3.564 15.386 1.00 96.88 90 TYR A CA 1
ATOM 683 C C . TYR A 1 90 ? -3.001 4.696 14.362 1.00 96.88 90 TYR A C 1
ATOM 685 O O . TYR A 1 90 ? -2.791 4.415 13.187 1.00 96.88 90 TYR A O 1
ATOM 693 N N . LEU A 1 91 ? -3.008 5.967 14.786 1.00 96.06 91 LEU A N 1
ATOM 694 C CA . LEU A 1 91 ? -2.764 7.098 13.877 1.00 96.06 91 LEU A CA 1
ATOM 695 C C . LEU A 1 91 ? -1.318 7.180 13.370 1.00 96.06 91 LEU A C 1
ATOM 697 O O . LEU A 1 91 ? -1.101 7.580 12.226 1.00 96.06 91 LEU A O 1
ATOM 701 N N . GLN A 1 92 ? -0.332 6.802 14.187 1.00 96.75 92 GLN A N 1
ATOM 702 C CA . GLN A 1 92 ? 1.060 6.726 13.741 1.00 96.75 92 GLN A CA 1
ATOM 703 C C . GLN A 1 92 ? 1.247 5.591 12.736 1.00 96.75 92 GLN A C 1
ATOM 705 O O . GLN A 1 92 ? 1.850 5.820 11.694 1.00 96.75 92 GLN A O 1
ATOM 710 N N . VAL A 1 93 ? 0.683 4.407 13.006 1.00 97.81 93 VAL A N 1
ATOM 711 C CA . VAL A 1 93 ? 0.713 3.272 12.072 1.00 97.81 93 VAL A CA 1
ATOM 712 C C . VAL A 1 93 ? 0.014 3.638 10.767 1.00 97.81 93 VAL A C 1
ATOM 714 O O . VAL A 1 93 ? 0.580 3.424 9.701 1.00 97.81 93 VAL A O 1
ATOM 717 N N . LEU A 1 94 ? -1.173 4.250 10.838 1.00 97.75 94 LEU A N 1
ATOM 718 C CA . LEU A 1 94 ? -1.922 4.714 9.669 1.00 97.75 94 LEU A CA 1
ATOM 719 C C . LEU A 1 94 ? -1.106 5.706 8.831 1.00 97.75 94 LEU A C 1
ATOM 721 O O . LEU A 1 94 ? -1.022 5.562 7.613 1.00 97.75 94 LEU A O 1
ATOM 725 N N . SER A 1 95 ? -0.493 6.698 9.481 1.00 97.12 95 SER A N 1
ATOM 726 C CA . SER A 1 95 ? 0.312 7.714 8.795 1.00 97.12 95 SER A CA 1
ATOM 727 C C . SER A 1 95 ? 1.562 7.106 8.168 1.00 97.12 95 SER A C 1
ATOM 729 O O . SER A 1 95 ? 1.858 7.386 7.010 1.00 97.12 95 SER A O 1
ATOM 731 N N . LEU A 1 96 ? 2.273 6.247 8.907 1.00 97.25 96 LEU A N 1
ATOM 732 C CA . LEU A 1 96 ? 3.473 5.559 8.432 1.00 97.25 96 LEU A CA 1
ATOM 733 C C . LEU A 1 96 ? 3.152 4.654 7.242 1.00 97.25 96 LEU A C 1
ATOM 735 O O . LEU A 1 96 ? 3.845 4.717 6.229 1.00 97.25 96 LEU A O 1
ATOM 739 N N . TRP A 1 97 ? 2.081 3.865 7.342 1.00 97.50 97 TRP A N 1
ATOM 740 C CA . TRP A 1 97 ? 1.598 3.018 6.258 1.00 97.50 97 TRP A CA 1
ATOM 741 C C . TRP A 1 97 ? 1.347 3.849 4.995 1.00 97.50 97 TRP A C 1
ATOM 743 O O . TRP A 1 97 ? 2.002 3.653 3.968 1.00 97.50 97 TRP A O 1
ATOM 753 N N . LEU A 1 98 ? 0.438 4.820 5.065 1.00 96.75 98 LEU A N 1
ATOM 754 C CA . LEU A 1 98 ? 0.027 5.573 3.883 1.00 96.75 98 LEU A CA 1
ATOM 755 C C . LEU A 1 98 ? 1.180 6.390 3.278 1.00 96.75 98 LEU A C 1
ATOM 757 O O . LEU A 1 98 ? 1.319 6.430 2.053 1.00 96.75 98 LEU A O 1
ATOM 761 N N . LEU A 1 99 ? 2.050 6.982 4.105 1.00 96.19 99 LEU A N 1
ATOM 762 C CA . LEU A 1 99 ? 3.224 7.717 3.623 1.00 96.19 99 LEU A CA 1
ATOM 763 C C . LEU A 1 99 ? 4.241 6.803 2.943 1.00 96.19 99 LEU A C 1
ATOM 765 O O . LEU A 1 99 ? 4.620 7.065 1.802 1.00 96.19 99 LEU A O 1
ATOM 769 N N . VAL A 1 100 ? 4.676 5.730 3.611 1.00 97.19 100 VAL A N 1
ATOM 770 C CA . VAL A 1 100 ? 5.703 4.831 3.062 1.00 97.19 100 VAL A CA 1
ATOM 771 C C . VAL A 1 100 ? 5.196 4.169 1.788 1.00 97.19 100 VAL A C 1
ATOM 773 O O . VAL A 1 100 ? 5.938 4.090 0.812 1.00 97.19 100 VAL A O 1
ATOM 776 N N . GLN A 1 101 ? 3.931 3.741 1.757 1.00 95.69 101 GLN A N 1
ATOM 777 C CA . GLN A 1 101 ? 3.346 3.115 0.574 1.00 95.69 101 GLN A CA 1
ATOM 778 C C . GLN A 1 101 ? 3.263 4.099 -0.602 1.00 95.69 101 GLN A C 1
ATOM 780 O O . GLN A 1 101 ? 3.687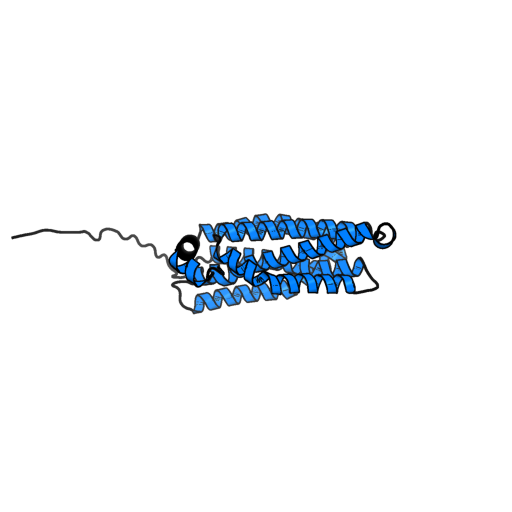 3.765 -1.706 1.00 95.69 101 GLN A O 1
ATOM 785 N N . SER A 1 102 ? 2.771 5.319 -0.366 1.00 94.31 102 SER A N 1
ATOM 786 C CA . SER A 1 102 ? 2.645 6.344 -1.408 1.00 94.31 102 SER A CA 1
ATOM 787 C C . SER A 1 102 ? 4.004 6.748 -1.982 1.00 94.31 102 SER A C 1
ATOM 789 O O . SER A 1 102 ? 4.198 6.705 -3.196 1.00 94.31 102 SER A O 1
ATOM 791 N N . LEU A 1 103 ? 4.985 7.048 -1.121 1.00 95.69 103 LEU A N 1
ATOM 792 C CA . LEU A 1 103 ? 6.344 7.383 -1.560 1.00 95.69 103 LEU A CA 1
ATOM 793 C C . LEU A 1 103 ? 6.978 6.236 -2.348 1.00 95.69 103 LEU A C 1
ATOM 795 O O . LEU A 1 103 ? 7.592 6.468 -3.388 1.00 95.69 103 LEU A O 1
ATOM 799 N N . SER A 1 104 ? 6.777 4.999 -1.896 1.00 96.56 104 SER A N 1
ATOM 800 C CA . SER A 1 104 ? 7.284 3.815 -2.585 1.00 96.56 104 SER A CA 1
ATOM 801 C C . SER A 1 104 ? 6.686 3.663 -3.985 1.00 96.56 104 SER A C 1
ATOM 803 O O . SER A 1 104 ? 7.430 3.451 -4.939 1.00 96.56 104 SER A O 1
ATOM 805 N N . PHE A 1 105 ? 5.371 3.840 -4.152 1.00 94.31 105 PHE A N 1
ATOM 806 C CA . PHE A 1 105 ? 4.739 3.781 -5.475 1.00 94.31 105 PHE A CA 1
ATOM 807 C C . PHE A 1 105 ? 5.150 4.932 -6.395 1.00 94.31 105 PHE A C 1
ATOM 809 O O . PHE A 1 105 ? 5.285 4.716 -7.597 1.00 94.31 105 PHE A O 1
ATOM 816 N N . ILE A 1 106 ? 5.398 6.132 -5.864 1.00 94.69 106 ILE A N 1
ATOM 817 C CA . ILE A 1 106 ? 5.918 7.251 -6.662 1.00 94.69 106 ILE A CA 1
ATOM 818 C C . ILE A 1 106 ? 7.327 6.932 -7.161 1.00 94.69 106 ILE A C 1
ATOM 820 O O . ILE A 1 106 ? 7.586 7.033 -8.358 1.00 94.69 106 ILE A O 1
ATOM 824 N N . VAL A 1 107 ? 8.229 6.512 -6.268 1.00 96.50 107 VAL A N 1
ATOM 825 C CA . VAL A 1 107 ? 9.618 6.191 -6.628 1.00 96.50 107 VAL A CA 1
ATOM 826 C C . VAL A 1 107 ? 9.665 5.032 -7.622 1.00 96.50 107 VAL A C 1
ATOM 828 O O . VAL A 1 107 ? 10.320 5.144 -8.659 1.00 96.50 107 VAL A O 1
ATOM 831 N N . ALA A 1 108 ? 8.917 3.957 -7.365 1.00 95.75 108 ALA A N 1
ATOM 832 C CA . ALA A 1 108 ? 8.838 2.823 -8.277 1.00 95.75 108 ALA A CA 1
ATOM 833 C C . ALA A 1 108 ? 8.214 3.218 -9.626 1.00 95.75 108 ALA A C 1
ATOM 835 O O . ALA A 1 108 ? 8.725 2.841 -10.678 1.00 95.75 108 ALA A O 1
ATOM 836 N N . GLY A 1 109 ? 7.145 4.020 -9.618 1.00 94.38 109 GLY A N 1
ATOM 837 C CA . GLY A 1 109 ? 6.478 4.504 -10.826 1.00 94.38 109 GLY A CA 1
ATOM 838 C C . GLY A 1 109 ? 7.387 5.365 -11.699 1.00 94.38 109 GLY A C 1
ATOM 839 O O . GLY A 1 109 ? 7.451 5.153 -12.911 1.00 94.38 109 GLY A O 1
ATOM 840 N N . VAL A 1 110 ? 8.139 6.290 -11.097 1.00 94.69 110 VAL A N 1
ATOM 841 C CA . VAL A 1 110 ? 9.126 7.122 -11.805 1.00 94.69 110 VAL A CA 1
ATOM 842 C C . VAL A 1 110 ? 10.258 6.261 -12.368 1.00 94.69 110 VAL A C 1
ATOM 844 O O . VAL A 1 110 ? 10.598 6.406 -13.542 1.00 94.69 110 VAL A O 1
ATOM 847 N N . ALA A 1 111 ? 10.806 5.334 -11.576 1.00 96.19 111 ALA A N 1
ATOM 848 C CA . ALA A 1 111 ? 11.891 4.458 -12.014 1.00 96.19 111 ALA A CA 1
ATOM 849 C C . ALA A 1 111 ? 11.473 3.557 -13.191 1.00 96.19 111 ALA A C 1
ATOM 851 O O . ALA A 1 111 ? 12.174 3.495 -14.203 1.00 96.19 111 ALA A O 1
ATOM 852 N N . VAL A 1 112 ? 10.296 2.930 -13.104 1.00 95.56 112 VAL A N 1
ATOM 853 C CA . VAL A 1 112 ? 9.732 2.100 -14.181 1.00 95.56 112 VAL A CA 1
ATOM 854 C C . VAL A 1 112 ? 9.415 2.927 -15.420 1.00 95.56 112 VAL A C 1
ATOM 856 O O . VAL A 1 112 ? 9.721 2.503 -16.531 1.00 95.56 112 VAL A O 1
ATOM 859 N N . THR A 1 113 ? 8.851 4.124 -15.258 1.00 94.19 113 THR A N 1
ATOM 860 C CA . THR A 1 113 ? 8.594 5.021 -16.394 1.00 94.19 113 THR A CA 1
ATOM 861 C C . THR A 1 113 ? 9.902 5.388 -17.100 1.00 94.19 113 THR A C 1
ATOM 863 O O . THR A 1 113 ? 9.963 5.348 -18.327 1.00 94.19 113 THR A O 1
ATOM 866 N N . GLY A 1 114 ? 10.973 5.659 -16.346 1.00 94.00 114 GLY A N 1
ATOM 867 C CA . GLY A 1 114 ? 12.314 5.873 -16.893 1.00 94.00 114 GLY A CA 1
ATOM 868 C C . GLY A 1 114 ? 12.827 4.672 -17.694 1.00 94.00 114 GLY A C 1
ATOM 869 O O . GLY A 1 114 ? 13.268 4.845 -18.829 1.00 94.00 114 GLY A O 1
ATOM 870 N N . LEU A 1 115 ? 12.696 3.455 -17.154 1.00 94.50 115 LEU A N 1
ATOM 871 C CA . LEU A 1 115 ? 13.060 2.214 -17.856 1.00 94.50 115 LEU A CA 1
ATOM 872 C C . LEU A 1 115 ? 12.257 2.009 -19.153 1.00 94.50 115 LEU A C 1
ATOM 874 O O . LEU A 1 115 ? 12.804 1.538 -20.147 1.00 94.50 115 LEU A O 1
ATOM 878 N N . LEU A 1 116 ? 10.973 2.380 -19.164 1.00 92.62 116 LEU A N 1
ATOM 879 C CA . LEU A 1 116 ? 10.094 2.230 -20.329 1.00 92.62 116 LEU A CA 1
ATOM 880 C C . LEU A 1 116 ? 10.307 3.305 -21.408 1.00 92.62 116 LEU A C 1
ATOM 882 O O . LEU A 1 116 ? 10.063 3.038 -22.587 1.00 92.62 116 LEU A O 1
ATOM 886 N N . ILE A 1 117 ? 10.708 4.522 -21.027 1.00 92.81 117 ILE A N 1
ATOM 887 C CA . ILE A 1 117 ? 11.035 5.605 -21.968 1.00 92.81 117 ILE A CA 1
ATOM 888 C C . ILE A 1 117 ? 12.406 5.352 -22.597 1.00 92.81 117 ILE A C 1
ATOM 890 O O . ILE A 1 117 ? 12.551 5.424 -23.816 1.00 92.81 117 ILE A O 1
ATOM 894 N N . TYR A 1 118 ? 13.403 5.012 -21.780 1.00 90.56 118 TYR A N 1
ATOM 895 C CA . TYR A 1 118 ? 14.770 4.766 -22.226 1.00 90.56 118 TYR A CA 1
ATOM 896 C C . TYR A 1 118 ? 15.032 3.267 -22.403 1.00 90.56 118 TYR A C 1
ATOM 898 O O . TYR A 1 118 ? 15.926 2.701 -21.786 1.00 90.56 118 TYR A O 1
ATOM 906 N N . ASN A 1 119 ? 14.270 2.605 -23.269 1.00 82.31 119 ASN A N 1
ATOM 907 C CA . ASN A 1 119 ? 14.346 1.150 -23.468 1.00 82.31 119 ASN A CA 1
ATOM 908 C C . ASN A 1 119 ? 15.724 0.617 -23.939 1.00 82.31 119 ASN A C 1
ATOM 910 O O . ASN A 1 119 ? 15.998 -0.569 -23.796 1.00 82.31 119 ASN A O 1
ATOM 914 N N . GLY A 1 120 ? 16.615 1.477 -24.445 1.00 86.38 120 GLY A N 1
ATOM 915 C CA . GLY A 1 120 ? 18.007 1.143 -24.778 1.00 86.38 120 GLY A CA 1
ATOM 916 C C . GLY A 1 120 ? 18.997 1.242 -23.608 1.00 86.38 120 GLY A C 1
ATOM 917 O O . GLY A 1 120 ? 20.200 1.099 -23.816 1.00 86.38 120 GLY A O 1
ATOM 918 N N . LEU A 1 121 ? 18.547 1.519 -22.377 1.00 88.44 121 LEU A N 1
ATOM 919 C CA . LEU A 1 121 ? 19.456 1.757 -21.246 1.00 88.44 121 LEU A CA 1
ATOM 920 C C . LEU A 1 121 ? 20.338 0.544 -20.932 1.00 88.44 121 LEU A C 1
ATOM 922 O O . LEU A 1 121 ? 21.496 0.725 -20.575 1.00 88.44 121 LEU A O 1
ATOM 926 N N . ALA A 1 122 ? 19.833 -0.678 -21.124 1.00 88.38 122 ALA A N 1
ATOM 927 C CA . ALA A 1 122 ? 20.601 -1.902 -20.895 1.00 88.38 122 ALA A CA 1
ATOM 928 C C . ALA A 1 122 ? 21.871 -1.979 -21.764 1.00 88.38 122 ALA A C 1
ATOM 930 O O . ALA A 1 122 ? 22.892 -2.487 -21.305 1.00 88.38 122 ALA A O 1
ATOM 931 N N . THR A 1 123 ? 21.830 -1.439 -22.987 1.00 90.25 123 THR A N 1
ATOM 932 C CA . THR A 1 123 ? 22.976 -1.412 -23.909 1.00 90.25 123 THR A CA 1
ATOM 933 C C . THR A 1 123 ? 23.798 -0.135 -23.778 1.00 90.25 123 THR A C 1
ATOM 935 O O . THR A 1 123 ? 25.021 -0.183 -23.850 1.00 90.25 123 THR A O 1
ATOM 938 N N . THR A 1 124 ? 23.143 1.012 -23.580 1.00 92.62 124 THR A N 1
ATOM 939 C CA . THR A 1 124 ? 23.806 2.326 -23.562 1.00 92.62 124 THR A CA 1
ATOM 940 C C . THR A 1 124 ? 24.468 2.627 -22.217 1.00 92.62 124 THR A C 1
ATOM 942 O O . THR A 1 124 ? 25.523 3.254 -22.170 1.00 92.62 124 THR A O 1
ATOM 945 N N . SER A 1 125 ? 23.861 2.201 -21.108 1.00 94.12 125 SER A N 1
ATOM 946 C CA . SER A 1 125 ? 24.393 2.380 -19.756 1.00 94.12 125 SER A CA 1
ATOM 947 C C . SER A 1 125 ? 23.847 1.307 -18.813 1.00 94.12 125 SER A C 1
ATOM 949 O O . SER A 1 125 ? 22.903 1.523 -18.047 1.00 94.12 125 SER A O 1
ATOM 951 N N . PHE A 1 126 ? 24.478 0.132 -18.851 1.00 93.44 126 PHE A N 1
ATOM 952 C CA . PHE A 1 126 ? 24.111 -0.993 -17.992 1.00 93.44 126 PHE A CA 1
ATOM 953 C C . PHE A 1 126 ? 24.058 -0.639 -16.488 1.00 93.44 126 PHE A C 1
ATOM 955 O O . PHE A 1 126 ? 23.105 -1.051 -15.824 1.00 93.44 126 PHE A O 1
ATOM 962 N N . PRO A 1 127 ? 24.976 0.183 -15.926 1.00 96.12 127 PRO A N 1
ATOM 963 C CA . PRO A 1 127 ? 24.870 0.606 -14.529 1.00 96.12 127 PRO A CA 1
ATOM 964 C C . PRO A 1 127 ? 23.594 1.401 -14.225 1.00 96.12 127 PRO A C 1
ATOM 966 O O . PRO A 1 127 ? 22.956 1.158 -13.202 1.00 96.12 127 PRO A O 1
ATOM 969 N N . ALA A 1 128 ? 23.184 2.317 -15.110 1.00 95.38 128 ALA A N 1
ATOM 970 C CA . ALA A 1 128 ? 21.961 3.099 -14.925 1.00 95.38 128 ALA A CA 1
ATOM 971 C C . ALA A 1 128 ? 20.706 2.217 -15.019 1.00 95.38 128 ALA A C 1
ATOM 973 O O . ALA A 1 128 ? 19.774 2.379 -14.232 1.00 95.38 128 ALA A O 1
ATOM 974 N N . PHE A 1 129 ? 20.708 1.245 -15.937 1.00 96.06 129 PHE A N 1
ATOM 975 C CA . PHE A 1 129 ? 19.652 0.240 -16.043 1.00 96.06 129 PHE A CA 1
ATOM 976 C C . PHE A 1 129 ? 19.492 -0.554 -14.741 1.00 96.06 129 PHE A C 1
ATOM 978 O O . PHE A 1 129 ? 18.402 -0.589 -14.170 1.00 96.06 129 PHE A O 1
ATOM 985 N N . ILE A 1 130 ? 20.585 -1.127 -14.225 1.00 96.19 130 ILE A N 1
ATOM 986 C CA . ILE A 1 130 ? 20.560 -1.892 -12.973 1.00 96.19 130 ILE A CA 1
ATOM 987 C C . ILE A 1 130 ? 20.141 -1.016 -11.792 1.00 96.19 130 ILE A C 1
ATOM 989 O O . ILE A 1 130 ? 19.334 -1.457 -10.978 1.00 96.19 130 ILE A O 1
ATOM 993 N N . ALA A 1 131 ? 20.613 0.231 -11.711 1.00 97.44 131 ALA A N 1
ATOM 994 C CA . ALA A 1 131 ? 20.214 1.149 -10.649 1.00 97.44 131 ALA A CA 1
ATOM 995 C C . ALA A 1 131 ? 18.691 1.372 -10.621 1.00 97.44 131 ALA A C 1
ATOM 997 O O . ALA A 1 131 ? 18.077 1.257 -9.561 1.00 97.44 131 ALA A O 1
ATOM 998 N N . LEU A 1 132 ? 18.057 1.618 -11.773 1.00 97.19 132 LEU A N 1
ATOM 999 C CA . LEU A 1 132 ? 16.601 1.795 -11.852 1.00 97.19 132 LEU A CA 1
ATOM 1000 C C . LEU A 1 132 ? 15.829 0.506 -11.534 1.00 97.19 132 LEU A C 1
ATOM 1002 O O . LEU A 1 132 ? 14.786 0.564 -10.876 1.00 97.19 132 LEU A O 1
ATOM 1006 N N . VAL A 1 133 ? 16.342 -0.657 -11.951 1.00 97.12 133 VAL A N 1
ATOM 1007 C CA . VAL A 1 133 ? 15.761 -1.961 -11.592 1.00 97.12 133 VAL A CA 1
ATOM 1008 C C . VAL A 1 133 ? 15.826 -2.171 -10.078 1.00 97.12 133 VAL A C 1
ATOM 1010 O O . VAL A 1 133 ? 14.811 -2.509 -9.470 1.00 97.12 133 VAL A O 1
ATOM 1013 N N . VAL A 1 134 ? 16.977 -1.921 -9.447 1.00 98.12 134 VAL A N 1
ATOM 1014 C CA . VAL A 1 134 ? 17.155 -2.047 -7.991 1.00 98.12 134 VAL A CA 1
ATOM 1015 C C . VAL A 1 134 ? 16.228 -1.093 -7.244 1.00 98.12 134 VAL A C 1
ATOM 1017 O O . VAL A 1 134 ? 15.516 -1.533 -6.345 1.00 98.12 134 VAL A O 1
ATOM 1020 N N . VAL A 1 135 ? 16.171 0.180 -7.646 1.00 98.38 135 VAL A N 1
ATOM 1021 C CA . VAL A 1 135 ? 15.262 1.172 -7.050 1.00 98.38 135 VAL A CA 1
ATOM 1022 C C . VAL A 1 135 ? 13.813 0.697 -7.137 1.00 98.38 135 VAL A C 1
ATOM 1024 O O . VAL A 1 135 ? 13.111 0.697 -6.130 1.00 98.38 135 VAL A O 1
ATOM 1027 N N . THR A 1 136 ? 13.382 0.209 -8.303 1.00 97.44 136 THR A N 1
ATOM 1028 C CA . THR A 1 136 ? 12.020 -0.314 -8.484 1.00 97.44 136 THR A CA 1
ATOM 1029 C C . THR A 1 136 ? 11.723 -1.480 -7.538 1.00 97.44 136 THR A C 1
ATOM 1031 O O . THR A 1 136 ? 10.672 -1.500 -6.901 1.00 97.44 136 THR A O 1
ATOM 1034 N N . ASN A 1 137 ? 12.645 -2.439 -7.422 1.00 98.25 137 ASN A N 1
ATOM 1035 C CA . ASN A 1 137 ? 12.482 -3.624 -6.576 1.00 98.25 137 ASN A CA 1
ATOM 1036 C C . ASN A 1 137 ? 12.438 -3.269 -5.082 1.00 98.25 137 ASN A C 1
ATOM 1038 O O . ASN A 1 137 ? 11.563 -3.740 -4.358 1.00 98.25 137 ASN A O 1
ATOM 1042 N N . VAL A 1 138 ? 13.352 -2.410 -4.621 1.00 98.44 138 VAL A N 1
ATOM 1043 C CA . VAL A 1 138 ? 13.405 -1.967 -3.219 1.00 98.44 138 VAL A CA 1
ATOM 1044 C C . VAL A 1 138 ? 12.147 -1.182 -2.855 1.00 98.44 138 VAL A C 1
ATOM 1046 O O . VAL A 1 138 ? 11.548 -1.427 -1.809 1.00 98.44 138 VAL A O 1
ATOM 1049 N N . SER A 1 139 ? 11.700 -0.274 -3.724 1.00 98.06 139 SER A N 1
ATOM 1050 C CA . SER A 1 139 ? 10.450 0.455 -3.515 1.00 98.06 139 SER A CA 1
ATOM 1051 C C . SER A 1 139 ? 9.232 -0.474 -3.519 1.00 98.06 139 SER A C 1
ATOM 1053 O O . SER A 1 139 ? 8.367 -0.326 -2.662 1.00 98.06 139 SER A O 1
ATOM 1055 N N . GLY A 1 140 ? 9.178 -1.473 -4.404 1.00 97.56 140 GLY A N 1
ATOM 1056 C CA . GLY A 1 140 ? 8.141 -2.510 -4.381 1.00 97.56 140 GLY A CA 1
ATOM 1057 C C . GLY A 1 140 ? 8.071 -3.244 -3.040 1.00 97.56 140 GLY A C 1
ATOM 1058 O O . GLY A 1 140 ? 7.023 -3.281 -2.395 1.00 97.56 140 GLY A O 1
ATOM 1059 N N . ALA A 1 141 ? 9.217 -3.718 -2.543 1.00 98.44 141 ALA A N 1
ATOM 1060 C CA . ALA A 1 141 ? 9.310 -4.368 -1.236 1.00 98.44 141 ALA A CA 1
ATOM 1061 C C . ALA A 1 141 ? 8.848 -3.464 -0.080 1.00 98.44 141 ALA A C 1
ATOM 1063 O O . ALA A 1 141 ? 8.098 -3.909 0.792 1.00 98.44 141 ALA A O 1
ATOM 1064 N N . LEU A 1 142 ? 9.240 -2.185 -0.076 1.00 98.44 142 LEU A N 1
ATOM 1065 C CA . LEU A 1 142 ? 8.783 -1.215 0.925 1.00 98.44 142 LEU A CA 1
ATOM 1066 C C . LEU A 1 142 ? 7.268 -0.981 0.850 1.00 98.44 142 LEU A C 1
ATOM 1068 O O . LEU A 1 142 ? 6.603 -0.941 1.888 1.00 98.44 142 LEU A O 1
ATOM 1072 N N . ALA A 1 143 ? 6.699 -0.888 -0.354 1.00 97.44 143 ALA A N 1
ATOM 1073 C CA . ALA A 1 143 ? 5.255 -0.787 -0.540 1.00 97.44 143 ALA A CA 1
ATOM 1074 C C . ALA A 1 143 ? 4.524 -2.043 -0.036 1.00 97.44 143 ALA A C 1
ATOM 1076 O O . ALA A 1 143 ? 3.473 -1.925 0.602 1.00 97.44 143 ALA A O 1
ATOM 1077 N N . ALA A 1 144 ? 5.078 -3.236 -0.269 1.00 98.12 144 ALA A N 1
ATOM 1078 C CA . ALA A 1 144 ? 4.521 -4.504 0.198 1.00 98.12 144 ALA A CA 1
ATOM 1079 C C . ALA A 1 144 ? 4.533 -4.610 1.734 1.00 98.12 144 ALA A C 1
ATOM 1081 O O . ALA A 1 144 ? 3.505 -4.926 2.339 1.00 98.12 144 ALA A O 1
ATOM 1082 N N . LEU A 1 145 ? 5.650 -4.261 2.380 1.00 98.56 145 LEU A N 1
ATOM 1083 C CA . LEU A 1 145 ? 5.763 -4.202 3.845 1.00 98.56 145 LEU A CA 1
ATOM 1084 C C . LEU A 1 145 ? 4.818 -3.169 4.455 1.00 98.56 145 LEU A C 1
ATOM 1086 O O . LEU A 1 145 ? 4.166 -3.421 5.466 1.00 98.56 145 LEU A O 1
ATOM 1090 N N . SER A 1 146 ? 4.697 -2.015 3.809 1.00 97.94 146 SER A N 1
ATOM 1091 C CA . SER A 1 146 ? 3.768 -0.982 4.242 1.00 97.94 146 SER A CA 1
ATOM 1092 C C . SER A 1 146 ? 2.308 -1.443 4.116 1.00 97.94 146 SER A C 1
ATOM 1094 O O . SER A 1 146 ? 1.508 -1.281 5.036 1.00 97.94 146 SER A O 1
ATOM 1096 N N . THR A 1 147 ? 1.972 -2.147 3.030 1.00 97.25 147 THR A N 1
ATOM 1097 C CA . THR A 1 147 ? 0.657 -2.788 2.847 1.00 97.25 147 THR A CA 1
ATOM 1098 C C . THR A 1 147 ? 0.372 -3.830 3.933 1.00 97.25 147 THR A C 1
ATOM 1100 O O . THR A 1 147 ? -0.772 -3.955 4.379 1.00 97.25 147 THR A O 1
ATOM 1103 N N . LEU A 1 148 ? 1.389 -4.577 4.378 1.00 98.31 148 LEU A N 1
ATOM 1104 C CA . LEU A 1 148 ? 1.264 -5.505 5.502 1.00 98.31 148 LEU A CA 1
ATOM 1105 C C . LEU A 1 148 ? 0.910 -4.758 6.796 1.00 98.31 148 LEU A C 1
ATOM 1107 O O . LEU A 1 148 ? -0.031 -5.170 7.471 1.00 98.31 148 LEU A O 1
ATOM 1111 N N . ALA A 1 149 ? 1.587 -3.646 7.103 1.00 98.25 149 ALA A N 1
ATOM 1112 C CA . ALA A 1 149 ? 1.285 -2.829 8.283 1.00 98.25 149 ALA A CA 1
ATOM 1113 C C . ALA A 1 149 ? -0.181 -2.363 8.295 1.00 98.25 149 ALA A C 1
ATOM 1115 O O . ALA A 1 149 ? -0.880 -2.526 9.294 1.00 98.25 149 ALA A O 1
ATOM 1116 N N . GLY A 1 150 ? -0.676 -1.867 7.157 1.00 97.81 150 GLY A N 1
ATOM 1117 C CA . GLY A 1 150 ? -2.082 -1.494 7.001 1.00 97.81 150 GLY A CA 1
ATOM 1118 C C . GLY A 1 150 ? -3.057 -2.657 7.145 1.00 97.81 150 GLY A C 1
ATOM 1119 O O . GLY A 1 150 ? -4.110 -2.519 7.762 1.00 97.81 150 GLY A O 1
ATOM 1120 N N . THR A 1 151 ? -2.689 -3.829 6.624 1.00 97.44 151 THR A N 1
ATOM 1121 C CA . THR A 1 151 ? -3.493 -5.052 6.764 1.00 97.44 151 THR A CA 1
ATOM 1122 C C . THR A 1 151 ? -3.610 -5.459 8.233 1.00 97.44 151 THR A C 1
ATOM 1124 O O . THR A 1 151 ? -4.703 -5.783 8.687 1.00 97.44 151 THR A O 1
ATOM 1127 N N . ILE A 1 152 ? -2.515 -5.402 8.997 1.00 97.81 152 ILE A N 1
ATOM 1128 C CA . ILE A 1 152 ? -2.533 -5.681 10.439 1.00 97.81 152 ILE A CA 1
ATOM 1129 C C . ILE A 1 152 ? -3.411 -4.646 11.156 1.00 97.81 152 ILE A C 1
ATOM 1131 O O . ILE A 1 152 ? -4.345 -5.023 11.861 1.00 97.81 152 ILE A O 1
ATOM 1135 N N . LEU A 1 153 ? -3.186 -3.352 10.907 1.00 98.06 153 LEU A N 1
ATOM 1136 C CA . LEU A 1 153 ? -3.945 -2.274 11.540 1.00 98.06 153 LEU A CA 1
ATOM 1137 C C . LEU A 1 153 ? -5.457 -2.396 11.300 1.00 98.06 153 LEU A C 1
ATOM 1139 O O . LEU A 1 153 ? -6.250 -2.246 12.223 1.00 98.06 153 LEU A O 1
ATOM 1143 N N . ILE A 1 154 ? -5.880 -2.657 10.065 1.00 97.62 154 ILE A N 1
ATOM 1144 C CA . ILE A 1 154 ? -7.306 -2.704 9.743 1.00 97.62 154 ILE A CA 1
ATOM 1145 C C . ILE A 1 154 ? -7.910 -4.056 10.120 1.00 97.62 154 ILE A C 1
ATOM 1147 O O . ILE A 1 154 ? -8.881 -4.106 10.873 1.00 97.62 154 ILE A O 1
ATOM 1151 N N . GLU A 1 155 ? -7.355 -5.157 9.614 1.00 97.00 155 GLU A N 1
ATOM 1152 C CA . GLU A 1 155 ? -7.994 -6.474 9.702 1.00 97.00 155 GLU A CA 1
ATOM 1153 C C . GLU A 1 155 ? -7.778 -7.168 11.049 1.00 97.00 155 GLU A C 1
ATOM 1155 O O . GLU A 1 155 ? -8.615 -7.976 11.454 1.00 97.00 155 GLU A O 1
ATOM 1160 N N . ARG A 1 156 ? -6.661 -6.893 11.736 1.00 95.25 156 ARG A N 1
ATOM 1161 C CA . ARG A 1 156 ? -6.323 -7.544 13.013 1.00 95.25 156 ARG A CA 1
ATOM 1162 C C . ARG A 1 156 ? -6.627 -6.661 14.212 1.00 95.25 156 ARG A C 1
ATOM 1164 O O . ARG A 1 156 ? -7.191 -7.166 15.173 1.00 95.25 156 ARG A O 1
ATOM 1171 N N . GLU A 1 157 ? -6.342 -5.366 14.122 1.00 95.94 157 GLU A N 1
ATOM 1172 C CA . GLU A 1 157 ? -6.563 -4.436 15.232 1.00 95.94 157 GLU A CA 1
ATOM 1173 C C . GLU A 1 157 ? -7.964 -3.815 15.185 1.00 95.94 157 GLU A C 1
ATOM 1175 O O . GLU A 1 157 ? -8.819 -4.107 16.023 1.00 95.94 157 GLU A O 1
ATOM 1180 N N . TRP A 1 158 ? -8.248 -2.983 14.180 1.00 96.94 158 TRP A N 1
ATOM 1181 C CA . TRP A 1 158 ? -9.468 -2.172 14.170 1.00 96.94 158 TRP A CA 1
ATOM 1182 C C . TRP A 1 158 ? -10.729 -3.020 14.123 1.00 96.94 158 TRP A C 1
ATOM 1184 O O . TRP A 1 158 ? -11.655 -2.779 14.889 1.00 96.94 158 TRP A O 1
ATOM 1194 N N . VAL A 1 159 ? -10.783 -4.028 13.257 1.00 96.12 159 VAL A N 1
ATOM 1195 C CA . VAL A 1 159 ? -11.966 -4.889 13.133 1.00 96.12 159 VAL A CA 1
ATOM 1196 C C . VAL A 1 159 ? -12.288 -5.607 14.445 1.00 96.12 159 VAL A C 1
ATOM 1198 O O . VAL A 1 159 ? -13.459 -5.678 14.823 1.00 96.12 159 VAL A O 1
ATOM 1201 N N . VAL A 1 160 ? -11.268 -6.086 15.162 1.00 95.12 160 VAL A N 1
ATOM 1202 C CA . VAL A 1 160 ? -11.444 -6.748 16.460 1.00 95.12 160 VAL A CA 1
ATOM 1203 C C . VAL A 1 160 ? -11.964 -5.750 17.491 1.00 95.12 160 VAL A C 1
ATOM 1205 O O . VAL A 1 160 ? -12.998 -6.012 18.105 1.00 95.12 160 VAL A O 1
ATOM 1208 N N . VAL A 1 161 ? -11.328 -4.582 17.614 1.00 95.31 161 VAL A N 1
ATOM 1209 C CA . VAL A 1 161 ? -11.716 -3.540 18.580 1.00 95.31 161 VAL A CA 1
ATOM 1210 C C . VAL A 1 161 ? -13.128 -3.009 18.316 1.00 95.31 161 VAL A C 1
ATOM 1212 O O . VAL A 1 161 ? -13.923 -2.904 19.245 1.00 95.31 161 VAL A O 1
ATOM 1215 N N . ILE A 1 162 ? -13.481 -2.737 17.057 1.00 93.88 162 ILE A N 1
ATOM 1216 C CA . ILE A 1 162 ? -14.814 -2.249 16.657 1.00 93.88 162 ILE A CA 1
ATOM 1217 C C . ILE A 1 162 ? -15.904 -3.273 16.990 1.00 93.88 162 ILE A C 1
ATOM 1219 O O . ILE A 1 162 ? -17.013 -2.907 17.373 1.00 93.88 162 ILE A O 1
ATOM 1223 N N . SER A 1 163 ? -15.599 -4.562 16.836 1.00 93.06 163 SER A N 1
ATOM 1224 C CA . SER A 1 163 ? -16.523 -5.641 17.191 1.00 93.06 163 SER A CA 1
ATOM 1225 C C . SER A 1 163 ? -16.564 -5.949 18.693 1.00 93.06 163 SER A C 1
ATOM 1227 O O . SER A 1 163 ? -17.432 -6.703 19.136 1.00 93.06 163 SER A O 1
ATOM 1229 N N . GLY A 1 164 ? -15.653 -5.366 19.479 1.00 90.94 164 GLY A N 1
ATOM 1230 C CA . GLY A 1 164 ? -15.606 -5.514 20.927 1.00 90.94 164 GLY A CA 1
ATOM 1231 C C . GLY A 1 164 ? -16.937 -5.117 21.565 1.00 90.94 164 GLY A C 1
ATOM 1232 O O . GLY A 1 164 ? -17.568 -4.140 21.166 1.00 90.94 164 GLY A O 1
ATOM 1233 N N . GLY A 1 165 ? -17.408 -5.922 22.518 1.00 85.75 165 GLY A N 1
ATOM 1234 C CA . GLY A 1 165 ? -18.690 -5.693 23.196 1.00 85.75 165 GLY A CA 1
ATOM 1235 C C . GLY A 1 165 ? -19.942 -6.045 22.380 1.00 85.75 165 GLY A C 1
ATOM 1236 O O . GLY A 1 165 ? -21.045 -5.906 22.901 1.00 85.75 165 GLY A O 1
ATOM 1237 N N . HIS A 1 166 ? -19.803 -6.536 21.143 1.00 89.62 166 HIS A N 1
ATOM 1238 C CA . HIS A 1 166 ? -20.922 -6.979 20.305 1.00 89.62 166 HIS A CA 1
ATOM 1239 C C . HIS A 1 166 ? -20.977 -8.513 20.177 1.00 89.62 166 HIS A C 1
ATOM 1241 O O . HIS A 1 166 ? -19.985 -9.200 20.436 1.00 89.62 166 HIS A O 1
ATOM 1247 N N . PRO A 1 167 ? -22.115 -9.090 19.735 1.00 91.31 167 PRO A N 1
ATOM 1248 C CA . PRO A 1 167 ? -22.203 -10.520 19.459 1.00 91.31 167 PRO A CA 1
ATOM 1249 C C . PRO A 1 167 ? -21.160 -10.973 18.420 1.00 91.31 167 PRO A C 1
ATOM 1251 O O . PRO A 1 167 ? -20.913 -10.239 17.456 1.00 91.31 167 PRO A O 1
ATOM 1254 N N . PRO A 1 168 ? -20.630 -12.211 18.513 1.00 90.75 168 PRO A N 1
ATOM 1255 C CA . PRO A 1 168 ? -19.617 -12.731 17.583 1.00 90.75 168 PRO A CA 1
ATOM 1256 C C . PRO A 1 168 ? -20.001 -12.622 16.098 1.00 90.75 168 PRO A C 1
ATOM 1258 O O . PRO A 1 168 ? -19.142 -12.460 15.232 1.00 90.75 168 PRO A O 1
ATOM 1261 N N . ALA A 1 169 ? -21.305 -12.639 15.800 1.00 91.62 169 ALA A N 1
ATOM 1262 C CA . ALA A 1 169 ? -21.843 -12.453 14.456 1.00 91.62 169 ALA A CA 1
ATOM 1263 C C . ALA A 1 169 ? -21.416 -11.125 13.796 1.00 91.62 169 ALA A C 1
ATOM 1265 O O . ALA A 1 169 ? -21.282 -11.074 12.573 1.00 91.62 169 ALA A O 1
ATOM 1266 N N . VAL A 1 170 ? -21.175 -10.058 14.571 1.00 91.94 170 VAL A N 1
ATOM 1267 C CA . VAL A 1 170 ? -20.719 -8.759 14.045 1.00 91.94 170 VAL A CA 1
ATOM 1268 C C . VAL A 1 170 ? -19.292 -8.862 13.512 1.00 91.94 170 VAL A C 1
ATOM 1270 O O . VAL A 1 170 ? -19.047 -8.469 12.370 1.00 91.94 170 VAL A O 1
ATOM 1273 N N . LEU A 1 171 ? -18.375 -9.465 14.275 1.00 93.56 171 LEU A N 1
ATOM 1274 C CA . LEU A 1 171 ? -17.000 -9.717 13.833 1.00 93.56 171 LEU A CA 1
ATOM 1275 C C . LEU A 1 171 ? -16.980 -10.583 12.567 1.00 93.56 171 LEU A C 1
ATOM 1277 O O . LEU A 1 171 ? -16.325 -10.237 11.582 1.00 93.56 171 LEU A O 1
ATOM 1281 N N . THR A 1 172 ? -17.754 -11.674 12.550 1.00 94.69 172 THR A N 1
ATOM 1282 C CA . THR A 1 172 ? -17.887 -12.538 11.367 1.00 94.69 172 THR A CA 1
ATOM 1283 C C . THR A 1 172 ? -18.406 -11.762 10.158 1.00 94.69 172 THR A C 1
ATOM 1285 O O . THR A 1 172 ? -17.881 -11.916 9.053 1.00 94.69 172 THR A O 1
ATOM 1288 N N . LYS A 1 173 ? -19.401 -10.887 10.350 1.00 95.00 173 LYS A N 1
ATOM 1289 C CA . LYS A 1 173 ? -19.958 -10.057 9.278 1.00 95.00 173 LYS A CA 1
ATOM 1290 C C . LYS A 1 173 ? -18.914 -9.092 8.720 1.00 95.00 173 LYS A C 1
ATOM 1292 O O . LYS A 1 173 ? -18.712 -9.088 7.506 1.00 95.00 173 LYS A O 1
ATOM 1297 N N . ILE A 1 174 ? -18.221 -8.334 9.572 1.00 95.69 174 ILE A N 1
ATOM 1298 C CA . ILE A 1 174 ? -17.187 -7.379 9.146 1.00 95.69 174 ILE A CA 1
ATOM 1299 C C . ILE A 1 174 ? -16.062 -8.109 8.394 1.00 95.69 174 ILE A C 1
ATOM 1301 O O . ILE A 1 174 ? -15.740 -7.726 7.267 1.00 95.69 174 ILE A O 1
ATOM 1305 N N . ASN A 1 175 ? -15.551 -9.214 8.948 1.00 96.00 175 ASN A N 1
ATOM 1306 C CA . ASN A 1 175 ? -14.527 -10.045 8.304 1.00 96.00 175 ASN A CA 1
ATOM 1307 C C . ASN A 1 175 ? -14.981 -10.584 6.944 1.00 96.00 175 ASN A C 1
ATOM 1309 O O . ASN A 1 175 ? -14.215 -10.574 5.982 1.00 96.00 175 ASN A O 1
ATOM 1313 N N . SER A 1 176 ? -16.237 -11.027 6.829 1.00 97.00 176 SER A N 1
ATOM 1314 C CA . SER A 1 176 ? -16.767 -11.536 5.561 1.00 97.00 176 SER A CA 1
ATOM 1315 C C . SER A 1 176 ? -16.825 -10.455 4.475 1.00 97.00 176 SER A C 1
ATOM 1317 O O . SER A 1 176 ? -16.500 -10.735 3.322 1.00 97.00 176 SER A O 1
ATOM 1319 N N . VAL A 1 177 ? -17.191 -9.215 4.827 1.00 97.50 177 VAL A N 1
ATOM 1320 C CA . VAL A 1 177 ? -17.250 -8.087 3.883 1.00 97.50 177 VAL A CA 1
ATOM 1321 C C . VAL A 1 177 ? -15.847 -7.671 3.454 1.00 97.50 177 VAL A C 1
ATOM 1323 O O . VAL A 1 177 ? -15.599 -7.547 2.257 1.00 97.50 177 VAL A O 1
ATOM 1326 N N . ILE A 1 178 ? -14.914 -7.542 4.400 1.00 96.94 178 ILE A N 1
ATOM 1327 C CA . ILE A 1 178 ? -13.500 -7.265 4.110 1.00 96.94 178 ILE A CA 1
ATOM 1328 C C . ILE A 1 178 ? -12.920 -8.335 3.185 1.00 96.94 178 ILE A C 1
ATOM 1330 O O . ILE A 1 178 ? -12.317 -8.011 2.165 1.00 96.94 178 ILE A O 1
ATOM 1334 N N . ARG A 1 179 ? -13.182 -9.617 3.463 1.00 96.75 179 ARG A N 1
ATOM 1335 C CA . ARG A 1 179 ? -12.722 -10.714 2.606 1.00 96.75 179 ARG A CA 1
ATOM 1336 C C . ARG A 1 179 ? -13.306 -10.639 1.197 1.00 96.75 179 ARG A C 1
ATOM 1338 O O . ARG A 1 179 ? -12.596 -10.921 0.235 1.00 96.75 179 ARG A O 1
ATOM 1345 N N . ARG A 1 180 ? -14.584 -10.274 1.060 1.00 97.81 180 ARG A N 1
ATOM 1346 C CA . ARG A 1 180 ? -15.219 -10.062 -0.252 1.00 97.81 180 ARG A CA 1
ATOM 1347 C C . ARG A 1 180 ? -14.554 -8.919 -1.008 1.00 97.81 180 ARG A C 1
ATOM 1349 O O . ARG A 1 180 ? -14.250 -9.098 -2.179 1.00 97.81 180 ARG A O 1
ATOM 1356 N N . ILE A 1 181 ? -14.284 -7.793 -0.347 1.00 97.94 181 ILE A N 1
ATOM 1357 C CA . ILE A 1 181 ? -13.544 -6.662 -0.928 1.00 97.94 181 ILE A CA 1
ATOM 1358 C C . ILE A 1 181 ? -12.179 -7.130 -1.440 1.00 97.94 181 ILE A C 1
ATOM 1360 O O . ILE A 1 181 ? -11.839 -6.891 -2.594 1.00 97.94 181 ILE A O 1
ATOM 1364 N N . ASP A 1 182 ? -11.440 -7.867 -0.615 1.00 96.31 182 ASP A N 1
ATOM 1365 C CA . ASP A 1 182 ? -10.129 -8.414 -0.954 1.00 96.31 182 ASP A CA 1
ATOM 1366 C C . ASP A 1 182 ? -10.157 -9.307 -2.199 1.00 96.31 182 ASP A C 1
ATOM 1368 O O . ASP A 1 182 ? -9.298 -9.193 -3.076 1.00 96.31 182 ASP A O 1
ATOM 1372 N N . LEU A 1 183 ? -11.149 -10.196 -2.283 1.00 97.25 183 LEU A N 1
ATOM 1373 C CA . LEU A 1 183 ? -11.347 -11.072 -3.436 1.00 97.25 183 LEU A CA 1
ATOM 1374 C C . LEU A 1 183 ? -11.741 -10.275 -4.683 1.00 97.25 183 LEU A C 1
ATOM 1376 O O . LEU A 1 183 ? -11.165 -10.495 -5.746 1.00 97.25 183 LEU A O 1
ATOM 1380 N N . SER A 1 184 ? -12.651 -9.309 -4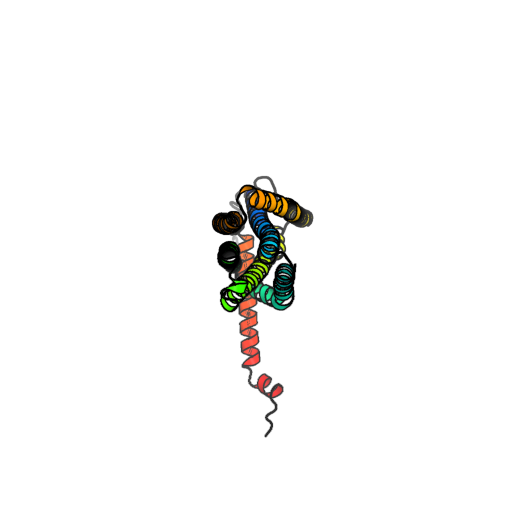.555 1.00 97.81 184 SER A N 1
ATOM 1381 C CA . SER A 1 184 ? -13.040 -8.429 -5.658 1.00 97.81 184 SER A CA 1
ATOM 1382 C C . SER A 1 184 ? -11.847 -7.643 -6.201 1.00 97.81 184 SER A C 1
ATOM 1384 O O . SER A 1 184 ? -11.639 -7.623 -7.410 1.00 97.81 184 SER A O 1
ATOM 1386 N N . CYS A 1 185 ? -11.014 -7.055 -5.335 1.00 97.06 185 CYS A N 1
ATOM 1387 C CA . CYS A 1 185 ? -9.806 -6.342 -5.757 1.00 97.06 185 CYS A CA 1
ATOM 1388 C C . CYS A 1 185 ? -8.802 -7.279 -6.440 1.00 97.06 185 CYS A C 1
ATOM 1390 O O . CYS A 1 185 ? -8.234 -6.915 -7.464 1.00 97.06 185 CYS A O 1
ATOM 1392 N N . LYS A 1 186 ? -8.604 -8.498 -5.921 1.00 94.69 186 LYS A N 1
ATOM 1393 C CA . LYS A 1 186 ? -7.710 -9.494 -6.541 1.00 94.69 186 LYS A CA 1
ATOM 1394 C C . LYS A 1 186 ? -8.132 -9.888 -7.957 1.00 94.69 186 LYS A C 1
ATOM 1396 O O . LYS A 1 186 ? -7.265 -10.196 -8.764 1.00 94.69 186 LYS A O 1
ATOM 1401 N N . LEU A 1 187 ? -9.432 -9.889 -8.252 1.00 95.62 187 LEU A N 1
ATOM 1402 C CA . LEU A 1 187 ? -9.957 -10.285 -9.560 1.00 95.62 187 LEU A CA 1
ATOM 1403 C C . LEU A 1 187 ? -10.086 -9.103 -10.526 1.00 95.62 187 LEU A C 1
ATOM 1405 O O . LEU A 1 187 ? -9.695 -9.201 -11.684 1.00 95.62 187 LEU A O 1
ATOM 1409 N N . LEU A 1 188 ? -10.639 -7.983 -10.060 1.00 97.31 188 LEU A N 1
ATOM 1410 C CA . LEU A 1 188 ? -11.045 -6.874 -10.924 1.00 97.31 188 LEU A CA 1
ATOM 1411 C C . LEU A 1 188 ? -9.945 -5.824 -11.119 1.00 97.31 188 LEU A C 1
ATOM 1413 O O . LEU A 1 188 ? -9.899 -5.194 -12.176 1.00 97.31 188 LEU A O 1
ATOM 1417 N N . ALA A 1 189 ? -9.054 -5.628 -10.141 1.00 96.06 189 ALA A N 1
ATOM 1418 C CA . ALA A 1 189 ? -7.996 -4.625 -10.259 1.00 96.06 189 ALA A CA 1
ATOM 1419 C C . ALA A 1 189 ? -6.991 -4.954 -11.381 1.00 96.06 189 ALA A C 1
ATOM 1421 O O . ALA A 1 189 ? -6.687 -4.048 -12.160 1.00 96.06 189 ALA A O 1
ATOM 1422 N N . PRO A 1 190 ? -6.537 -6.216 -11.558 1.00 94.75 190 PRO A N 1
ATOM 1423 C CA . PRO A 1 190 ? -5.723 -6.598 -12.714 1.00 94.75 190 PRO A CA 1
ATOM 1424 C C . PRO A 1 190 ? -6.418 -6.340 -14.054 1.00 94.75 190 PRO A C 1
ATOM 1426 O O . PRO A 1 190 ? -5.799 -5.828 -14.980 1.00 94.75 190 PRO A O 1
ATOM 1429 N N . VAL A 1 191 ? -7.721 -6.632 -14.148 1.00 95.06 191 VAL A N 1
ATOM 1430 C CA . VAL A 1 191 ? -8.511 -6.417 -15.372 1.00 95.06 191 VAL A CA 1
ATOM 1431 C C . VAL A 1 191 ? -8.550 -4.935 -15.739 1.00 95.06 191 VAL A C 1
ATOM 1433 O O . VAL A 1 191 ? -8.240 -4.571 -16.872 1.00 95.06 191 VAL A O 1
ATOM 1436 N N . LEU A 1 192 ? -8.882 -4.064 -14.780 1.00 92.62 192 LEU A N 1
ATOM 1437 C CA . LEU A 1 192 ? -8.915 -2.622 -15.028 1.00 92.62 192 LEU A CA 1
ATOM 1438 C C . LEU A 1 192 ? -7.524 -2.043 -15.303 1.00 92.62 192 LEU A C 1
ATOM 1440 O O . LEU A 1 192 ? -7.394 -1.210 -16.197 1.00 92.62 192 LEU A O 1
ATOM 1444 N N . SER A 1 193 ? -6.480 -2.518 -14.620 1.00 92.62 193 SER A N 1
ATOM 1445 C CA . SER A 1 193 ? -5.103 -2.144 -14.962 1.00 92.62 193 SER A CA 1
ATOM 1446 C C . SER A 1 193 ? -4.744 -2.551 -16.400 1.00 92.62 193 SER A C 1
ATOM 1448 O O . SER A 1 193 ? -4.240 -1.726 -17.162 1.00 92.62 193 SER A O 1
ATOM 1450 N N . GLY A 1 194 ? -5.067 -3.780 -16.812 1.00 92.38 194 GLY A N 1
ATOM 1451 C CA . GLY A 1 194 ? -4.822 -4.262 -18.172 1.00 92.38 194 GLY A CA 1
ATOM 1452 C C . GLY A 1 194 ? -5.500 -3.398 -19.236 1.00 92.38 194 GLY A C 1
ATOM 1453 O O . GLY A 1 194 ? -4.878 -3.071 -20.249 1.00 92.38 194 GLY A O 1
ATOM 1454 N N . PHE A 1 195 ? -6.736 -2.953 -18.987 1.00 91.50 195 PHE A N 1
ATOM 1455 C CA . PHE A 1 195 ? -7.409 -1.986 -19.857 1.00 91.50 195 PHE A CA 1
ATOM 1456 C C . PHE A 1 195 ? -6.663 -0.648 -19.917 1.00 91.50 195 PHE A C 1
ATOM 1458 O O . PHE A 1 195 ? -6.404 -0.154 -21.013 1.00 91.50 195 PHE A O 1
ATOM 1465 N N . VAL A 1 196 ? -6.259 -0.082 -18.775 1.00 89.56 196 VAL A N 1
ATOM 1466 C CA . VAL A 1 196 ? -5.492 1.177 -18.739 1.00 89.56 196 VAL A CA 1
ATOM 1467 C C . VAL A 1 196 ? -4.194 1.054 -19.543 1.00 89.56 196 VAL A C 1
ATOM 1469 O O . VAL A 1 196 ? -3.916 1.906 -20.384 1.00 89.56 196 VAL A O 1
ATOM 1472 N N . ILE A 1 197 ? -3.433 -0.025 -19.347 1.00 90.62 197 ILE A N 1
ATOM 1473 C CA . ILE A 1 197 ? -2.185 -0.288 -20.080 1.00 90.62 197 ILE A CA 1
ATOM 1474 C C . ILE A 1 197 ? -2.444 -0.408 -21.589 1.00 90.62 197 ILE A C 1
ATOM 1476 O O . ILE A 1 197 ? -1.666 0.107 -22.392 1.00 90.62 197 ILE A O 1
ATOM 1480 N N . SER A 1 198 ? -3.552 -1.044 -21.980 1.00 88.12 198 SER A N 1
ATOM 1481 C CA . SER A 1 198 ? -3.902 -1.262 -23.389 1.00 88.12 198 SER A CA 1
ATOM 1482 C C . SER A 1 198 ? -4.327 0.020 -24.113 1.00 88.12 198 SER A C 1
ATOM 1484 O O . SER A 1 198 ? -4.022 0.175 -25.292 1.00 88.12 198 SER A O 1
ATOM 1486 N N . PHE A 1 199 ? -5.014 0.945 -23.433 1.00 83.31 199 PHE A N 1
ATOM 1487 C CA . PHE A 1 199 ? -5.570 2.152 -24.063 1.00 83.31 199 PHE A CA 1
ATOM 1488 C C . PHE A 1 199 ? -4.690 3.402 -23.943 1.00 83.31 199 PHE A C 1
ATOM 1490 O O . PHE A 1 199 ? -4.805 4.298 -24.775 1.00 83.31 199 PHE A O 1
ATOM 1497 N N . VAL A 1 200 ? -3.829 3.493 -22.924 1.00 77.06 200 VAL A N 1
ATOM 1498 C CA . VAL A 1 200 ? -3.143 4.752 -22.565 1.00 77.06 200 VAL A CA 1
ATOM 1499 C C . VAL A 1 200 ? -1.674 4.781 -23.011 1.00 77.06 200 VAL A C 1
ATOM 1501 O O . VAL A 1 200 ? -1.046 5.829 -22.937 1.00 77.06 200 VAL A O 1
ATOM 1504 N N . SER A 1 201 ? -1.143 3.694 -23.588 1.00 84.88 201 SER A N 1
ATOM 1505 C CA . SER A 1 201 ? 0.295 3.400 -23.764 1.00 84.88 201 SER A CA 1
ATOM 1506 C C . SER A 1 201 ? 0.987 3.007 -22.460 1.00 84.88 201 SER A C 1
ATOM 1508 O O . SER A 1 201 ? 0.575 3.395 -21.368 1.00 84.88 201 SER A O 1
ATOM 1510 N N . MET A 1 202 ? 2.068 2.236 -22.574 1.00 84.75 202 MET A N 1
ATOM 1511 C CA . MET A 1 202 ? 2.698 1.612 -21.414 1.00 84.75 202 MET A CA 1
ATOM 1512 C C . MET A 1 202 ? 3.445 2.600 -20.508 1.00 84.75 202 MET A C 1
ATOM 1514 O O . MET A 1 202 ? 3.449 2.450 -19.289 1.00 84.75 202 MET A O 1
ATOM 1518 N N . GLN A 1 203 ? 4.069 3.629 -21.085 1.00 86.75 203 GLN A N 1
ATOM 1519 C CA . GLN A 1 203 ? 4.747 4.676 -20.319 1.00 86.75 203 GLN A CA 1
ATOM 1520 C C . GLN A 1 203 ? 3.731 5.523 -19.547 1.00 86.75 203 GLN A C 1
ATOM 1522 O O . GLN A 1 203 ? 3.889 5.776 -18.353 1.00 86.75 203 GLN A O 1
ATOM 1527 N N . ALA A 1 204 ? 2.661 5.945 -20.224 1.00 86.00 204 ALA A N 1
ATOM 1528 C CA . ALA A 1 204 ? 1.653 6.795 -19.611 1.00 86.00 204 ALA A CA 1
ATOM 1529 C C . ALA A 1 204 ? 0.787 6.028 -18.602 1.00 86.00 204 ALA A C 1
ATOM 1531 O O . ALA A 1 204 ? 0.376 6.622 -17.610 1.00 86.00 204 ALA A O 1
ATOM 1532 N N . SER A 1 205 ? 0.573 4.717 -18.768 1.00 89.69 205 SER A N 1
ATOM 1533 C CA . SER A 1 205 ? -0.094 3.903 -17.746 1.00 89.69 205 SER A CA 1
ATOM 1534 C C . SER A 1 205 ? 0.727 3.802 -16.457 1.00 89.69 205 SER A C 1
ATOM 1536 O O . SER A 1 205 ? 0.154 3.865 -15.370 1.00 89.69 205 SER A O 1
ATOM 1538 N N . ALA A 1 206 ? 2.060 3.701 -16.545 1.00 88.25 206 ALA A N 1
ATOM 1539 C CA . ALA A 1 206 ? 2.930 3.676 -15.366 1.00 88.25 206 ALA A CA 1
ATOM 1540 C C . ALA A 1 206 ? 2.837 4.994 -14.579 1.00 88.25 206 ALA A C 1
ATOM 1542 O O . ALA A 1 206 ? 2.604 4.982 -13.367 1.00 88.25 206 ALA A O 1
ATOM 1543 N N . ALA A 1 207 ? 2.909 6.128 -15.282 1.00 86.06 207 ALA A N 1
ATOM 1544 C CA . ALA A 1 207 ? 2.734 7.451 -14.686 1.00 86.06 207 ALA A CA 1
ATOM 1545 C C . ALA A 1 207 ? 1.313 7.664 -14.125 1.00 86.06 207 ALA A C 1
ATOM 1547 O O . ALA A 1 207 ? 1.153 8.169 -13.012 1.00 86.06 207 ALA A O 1
ATOM 1548 N N . ALA A 1 208 ? 0.276 7.241 -14.856 1.00 87.44 208 ALA A N 1
ATOM 1549 C CA . ALA A 1 208 ? -1.117 7.377 -14.438 1.00 87.44 208 ALA A CA 1
ATOM 1550 C C . ALA A 1 208 ? -1.421 6.575 -13.166 1.00 87.44 208 ALA A C 1
ATOM 1552 O O . ALA A 1 208 ? -2.116 7.075 -12.285 1.00 87.44 208 ALA A O 1
ATOM 1553 N N . LEU A 1 209 ? -0.875 5.364 -13.027 1.00 88.06 209 LEU A N 1
ATOM 1554 C CA . LEU A 1 209 ? -1.034 4.564 -11.810 1.00 88.06 209 LEU A CA 1
ATOM 1555 C C . LEU A 1 209 ? -0.307 5.172 -10.610 1.00 88.06 209 LEU A C 1
ATOM 1557 O O . LEU A 1 209 ? -0.842 5.144 -9.501 1.00 88.06 209 LEU A O 1
ATOM 1561 N N . ALA A 1 210 ? 0.886 5.739 -10.808 1.00 85.81 210 ALA A N 1
ATOM 1562 C CA . ALA A 1 210 ? 1.588 6.452 -9.744 1.00 85.81 210 ALA A CA 1
ATOM 1563 C C . ALA A 1 210 ? 0.774 7.670 -9.271 1.00 85.81 210 ALA A C 1
ATOM 1565 O O . ALA A 1 210 ? 0.558 7.851 -8.071 1.00 85.81 210 ALA A O 1
ATOM 1566 N N . LEU A 1 211 ? 0.232 8.451 -10.213 1.00 85.38 211 LEU A N 1
ATOM 1567 C CA . LEU A 1 211 ? -0.618 9.602 -9.912 1.00 85.38 211 LEU A CA 1
ATOM 1568 C C . LEU A 1 211 ? -1.940 9.195 -9.246 1.00 85.38 211 LEU A C 1
ATOM 1570 O O . LEU A 1 211 ? -2.374 9.843 -8.296 1.00 85.38 211 LEU A O 1
ATOM 1574 N N . TRP A 1 212 ? -2.560 8.102 -9.700 1.00 88.69 212 TRP A N 1
ATOM 1575 C CA . TRP A 1 212 ? -3.762 7.542 -9.084 1.00 88.69 212 TRP A CA 1
ATOM 1576 C C . TRP A 1 212 ? -3.521 7.189 -7.616 1.00 88.69 212 TRP A C 1
ATOM 1578 O O . TRP A 1 212 ? -4.324 7.552 -6.759 1.00 88.69 212 TRP A O 1
ATOM 1588 N N . ASN A 1 213 ? -2.407 6.517 -7.306 1.00 87.50 213 ASN A N 1
ATOM 1589 C CA . ASN A 1 213 ? -2.061 6.173 -5.926 1.00 87.50 213 ASN A CA 1
ATOM 1590 C C . ASN A 1 213 ? -1.828 7.426 -5.068 1.00 87.50 213 ASN A C 1
ATOM 1592 O O . ASN A 1 213 ? -2.318 7.488 -3.939 1.00 87.50 213 ASN A O 1
ATOM 1596 N N . LEU A 1 214 ? -1.171 8.452 -5.618 1.00 85.94 214 LEU A N 1
ATOM 1597 C CA . LEU A 1 214 ? -0.986 9.731 -4.933 1.00 85.94 214 LEU A CA 1
ATOM 1598 C C . LEU A 1 214 ? -2.317 10.450 -4.670 1.00 85.94 214 LEU A C 1
ATOM 1600 O O . LEU A 1 214 ? -2.513 11.004 -3.595 1.00 85.94 214 LEU A O 1
ATOM 1604 N N . ALA A 1 215 ? -3.257 10.435 -5.613 1.00 88.56 215 ALA A N 1
ATOM 1605 C CA . ALA A 1 215 ? -4.582 11.014 -5.394 1.00 88.56 215 ALA A CA 1
ATOM 1606 C C . ALA A 1 215 ? -5.383 10.209 -4.354 1.00 88.56 215 ALA A C 1
ATOM 1608 O O . ALA A 1 215 ? -6.036 10.776 -3.476 1.00 88.56 215 ALA A O 1
ATOM 1609 N N . ALA A 1 216 ? -5.296 8.878 -4.416 1.00 91.75 216 ALA A N 1
ATOM 1610 C CA . ALA A 1 216 ? -6.028 7.986 -3.530 1.00 91.75 216 ALA A CA 1
ATOM 1611 C C . ALA A 1 216 ? -5.546 8.063 -2.073 1.00 91.75 216 ALA A C 1
ATOM 1613 O O . ALA A 1 216 ? -6.365 7.860 -1.178 1.00 91.75 216 ALA A O 1
ATOM 1614 N N . VAL A 1 217 ? -4.268 8.376 -1.812 1.00 93.75 217 VAL A N 1
ATOM 1615 C CA . VAL A 1 217 ? -3.727 8.419 -0.439 1.00 93.75 217 VAL A CA 1
ATOM 1616 C C . VAL A 1 217 ? -4.430 9.464 0.429 1.00 93.75 217 VAL A C 1
ATOM 1618 O O . VAL A 1 217 ? -4.746 9.192 1.585 1.00 93.75 217 VAL A O 1
ATOM 1621 N N . TRP A 1 218 ? -4.750 10.631 -0.140 1.00 93.25 218 TRP A N 1
ATOM 1622 C CA . TRP A 1 218 ? -5.441 11.708 0.571 1.00 93.25 218 TRP A CA 1
ATOM 1623 C C . TRP A 1 218 ? -6.849 11.288 0.983 1.00 93.25 218 TRP A C 1
ATOM 1625 O O . TRP A 1 218 ? -7.249 11.459 2.136 1.00 93.25 218 TRP A O 1
ATOM 1635 N N . LEU A 1 219 ? -7.584 10.678 0.050 1.00 95.94 219 LEU A N 1
ATOM 1636 C CA . LEU A 1 219 ? -8.922 10.160 0.312 1.00 95.94 219 LEU A CA 1
ATOM 1637 C C . LEU A 1 219 ? -8.888 9.010 1.330 1.00 95.94 219 LEU A C 1
ATOM 1639 O O . LEU A 1 219 ? -9.721 8.975 2.233 1.00 95.94 219 LEU A O 1
ATOM 1643 N N . GLN A 1 220 ? -7.921 8.095 1.222 1.00 96.81 220 GLN A N 1
ATOM 1644 C CA . GLN A 1 220 ? -7.743 6.995 2.175 1.00 96.81 220 GLN A CA 1
ATOM 1645 C C . GLN A 1 220 ? -7.461 7.511 3.586 1.00 96.81 220 GLN A C 1
ATOM 1647 O O . GLN A 1 220 ? -8.131 7.089 4.528 1.00 96.81 220 GLN A O 1
ATOM 1652 N N . TYR A 1 221 ? -6.527 8.457 3.731 1.00 96.69 221 TYR A N 1
ATOM 1653 C CA . TYR A 1 221 ? -6.216 9.062 5.024 1.00 96.69 221 TYR A CA 1
ATOM 1654 C C . TYR A 1 221 ? -7.461 9.695 5.644 1.00 96.69 221 TYR A C 1
ATOM 1656 O O . TYR A 1 221 ? -7.781 9.424 6.798 1.00 96.69 221 TYR A O 1
ATOM 1664 N N . TRP A 1 222 ? -8.214 10.475 4.862 1.00 97.19 222 TRP A N 1
ATOM 1665 C CA . TRP A 1 222 ? -9.450 11.098 5.330 1.00 97.19 222 TRP A CA 1
ATOM 1666 C C . TRP A 1 222 ? -10.505 10.070 5.770 1.00 97.19 222 TRP A C 1
ATOM 1668 O O . TRP A 1 222 ? -11.101 10.221 6.838 1.00 97.19 222 TRP A O 1
ATOM 1678 N N . LEU A 1 223 ? -10.712 9.001 4.993 1.00 97.75 223 LEU A N 1
ATOM 1679 C CA . LEU A 1 223 ? -11.667 7.939 5.323 1.00 97.75 223 LEU A CA 1
ATOM 1680 C C . LEU A 1 223 ? -11.296 7.229 6.628 1.00 97.75 223 LEU A C 1
ATOM 1682 O O . LEU A 1 223 ? -12.143 7.106 7.513 1.00 97.75 223 LEU A O 1
ATOM 1686 N N . PHE A 1 224 ? -10.043 6.791 6.770 1.00 98.00 224 PHE A N 1
ATOM 1687 C CA . PHE A 1 224 ? -9.590 6.087 7.969 1.00 98.00 224 PHE A CA 1
ATOM 1688 C C . PHE A 1 224 ? -9.538 7.003 9.191 1.00 98.00 224 PHE A C 1
ATOM 1690 O O . PHE A 1 224 ? -9.979 6.605 10.268 1.00 98.00 224 PHE A O 1
ATOM 1697 N N . PHE A 1 225 ? -9.087 8.249 9.031 1.00 97.25 225 PHE A N 1
ATOM 1698 C CA . PHE A 1 225 ? -9.122 9.234 10.108 1.00 97.25 225 PHE A CA 1
ATOM 1699 C C . PHE A 1 225 ? -10.556 9.504 10.575 1.00 97.25 225 PHE A C 1
ATOM 1701 O O . PHE A 1 225 ? -10.806 9.569 11.775 1.00 97.25 225 PHE A O 1
ATOM 1708 N N . SER A 1 226 ? -11.520 9.590 9.652 1.00 96.75 226 SER A N 1
ATOM 1709 C CA . SER A 1 226 ? -12.932 9.751 10.004 1.00 96.75 226 SER A CA 1
ATOM 1710 C C . SER A 1 226 ? -13.476 8.574 10.819 1.00 96.75 226 SER A C 1
ATOM 1712 O O . SER A 1 226 ? -14.262 8.796 11.738 1.00 96.75 226 SER A O 1
ATOM 1714 N N . VAL A 1 227 ? -13.056 7.341 10.518 1.00 97.12 227 VAL A N 1
ATOM 1715 C CA . VAL A 1 227 ? -13.417 6.155 11.313 1.00 97.12 227 VAL A CA 1
ATOM 1716 C C . VAL A 1 227 ? -12.782 6.217 12.699 1.00 97.12 227 VAL A C 1
ATOM 1718 O O . VAL A 1 227 ? -13.477 6.014 13.689 1.00 97.12 227 VAL A O 1
ATOM 1721 N N . TYR A 1 228 ? -11.491 6.550 12.776 1.00 96.69 228 TYR A N 1
ATOM 1722 C CA . TYR A 1 228 ? -10.776 6.682 14.045 1.00 96.69 228 TYR A CA 1
ATOM 1723 C C . TYR A 1 228 ? -11.390 7.760 14.949 1.00 96.69 228 TYR A C 1
ATOM 1725 O O . TYR A 1 228 ? -11.621 7.516 16.128 1.00 96.69 228 TYR A O 1
ATOM 1733 N N . ALA A 1 229 ? -11.695 8.937 14.398 1.00 95.12 229 ALA A N 1
ATOM 1734 C CA . ALA A 1 229 ? -12.293 10.043 15.143 1.00 95.12 229 ALA A CA 1
ATOM 1735 C C . ALA A 1 229 ? -13.756 9.777 15.538 1.00 95.12 229 ALA A C 1
ATOM 1737 O O . ALA A 1 229 ? -14.216 10.288 16.554 1.00 95.12 229 ALA A O 1
ATOM 1738 N N . GLY A 1 230 ? -14.490 8.994 14.739 1.00 92.75 230 GLY A N 1
ATOM 1739 C CA . GLY A 1 230 ? -15.892 8.661 14.999 1.00 92.75 230 GLY A CA 1
ATOM 1740 C C . GLY A 1 230 ? -16.107 7.506 15.983 1.00 92.75 230 GLY A C 1
ATOM 1741 O O . GLY A 1 230 ? -17.211 7.360 16.496 1.00 92.75 230 GLY A O 1
ATOM 1742 N N . LEU A 1 231 ? -15.085 6.684 16.252 1.00 93.06 231 LEU A N 1
ATOM 1743 C CA . LEU A 1 231 ? -15.177 5.520 17.140 1.00 93.06 231 LEU A CA 1
ATOM 1744 C C . LEU A 1 231 ? -14.222 5.676 18.338 1.00 93.06 231 LEU A C 1
ATOM 1746 O O . LEU A 1 231 ? -13.059 5.271 18.240 1.00 93.06 231 LEU A O 1
ATOM 1750 N N . PRO A 1 232 ? -14.688 6.198 19.492 1.00 90.69 232 PRO A N 1
ATOM 1751 C CA . PRO A 1 232 ? -13.826 6.462 20.651 1.00 90.69 232 PRO A CA 1
ATOM 1752 C C . PRO A 1 232 ? -13.109 5.204 21.160 1.00 90.69 232 PRO A C 1
ATOM 1754 O O . PRO A 1 232 ? -11.946 5.284 21.554 1.00 90.69 232 PRO A O 1
ATOM 1757 N N . VAL A 1 233 ? -13.737 4.032 21.020 1.00 92.88 233 VAL A N 1
ATOM 1758 C CA . VAL A 1 233 ? -13.157 2.726 21.371 1.00 92.88 233 VAL A CA 1
ATOM 1759 C C . VAL A 1 233 ? -11.805 2.450 20.689 1.00 92.88 233 VAL A C 1
ATOM 1761 O O . VAL A 1 233 ? -10.927 1.827 21.284 1.00 92.88 233 VAL A O 1
ATOM 1764 N N . LEU A 1 234 ? -11.582 2.956 19.466 1.00 93.50 234 LEU A N 1
ATOM 1765 C CA . LEU A 1 234 ? -10.297 2.811 18.769 1.00 93.50 234 LEU A CA 1
ATOM 1766 C C . LEU A 1 234 ? -9.204 3.645 19.437 1.00 93.50 234 LEU A C 1
ATOM 1768 O O . LEU A 1 234 ? -8.074 3.182 19.594 1.00 93.50 234 LEU A O 1
ATOM 1772 N N . SER A 1 235 ? -9.540 4.871 19.836 1.00 92.25 235 SER A N 1
ATOM 1773 C CA . SER A 1 235 ? -8.609 5.760 20.526 1.00 92.25 235 SER A CA 1
ATOM 1774 C C . SER A 1 235 ? -8.246 5.232 21.915 1.00 92.25 235 SER A C 1
ATOM 1776 O O . SER A 1 235 ? -7.069 5.210 22.269 1.00 92.25 235 SER A O 1
ATOM 1778 N N . GLU A 1 236 ? -9.227 4.724 22.662 1.00 93.19 236 GLU A N 1
ATOM 1779 C CA . GLU A 1 236 ? -9.031 4.147 23.993 1.00 93.19 236 GLU A CA 1
ATOM 1780 C C . GLU A 1 236 ? -8.149 2.898 23.927 1.00 93.19 236 GLU A C 1
ATOM 1782 O O . GLU A 1 236 ? -7.151 2.810 24.646 1.00 93.19 236 GLU A O 1
ATOM 1787 N N . SER A 1 237 ? -8.453 1.979 23.001 1.00 93.12 237 SER A N 1
ATOM 1788 C CA . SER A 1 237 ? -7.640 0.783 22.759 1.00 93.12 237 SER A CA 1
ATOM 1789 C C . SER A 1 237 ? -6.205 1.145 22.366 1.00 93.12 237 SER A C 1
ATOM 1791 O O . SER A 1 237 ? -5.251 0.632 22.947 1.00 93.12 237 SER A O 1
ATOM 1793 N N . SER A 1 238 ? -6.027 2.106 21.451 1.00 93.38 238 SER A N 1
ATOM 1794 C CA . SER A 1 238 ? -4.695 2.540 21.020 1.00 93.38 238 SER A CA 1
ATOM 1795 C C . SER A 1 238 ? -3.859 3.131 22.160 1.00 93.38 238 SER A C 1
ATOM 1797 O O . SER A 1 238 ? -2.654 2.878 22.230 1.00 93.38 238 SER A O 1
ATOM 1799 N N . GLN A 1 239 ? -4.472 3.917 23.049 1.00 91.69 239 GLN A N 1
ATOM 1800 C CA . GLN A 1 239 ? -3.789 4.486 24.213 1.00 91.69 239 GLN A CA 1
ATOM 1801 C C . GLN A 1 239 ? -3.445 3.406 25.241 1.00 91.69 239 GLN A C 1
ATOM 1803 O O . GLN A 1 239 ? -2.354 3.424 25.812 1.00 91.69 239 GLN A O 1
ATOM 1808 N N . LEU A 1 240 ? -4.348 2.448 25.462 1.00 90.31 240 LEU A N 1
ATOM 1809 C CA . LEU A 1 240 ? -4.126 1.332 26.375 1.00 90.31 240 LEU A CA 1
ATOM 1810 C C . LEU A 1 240 ? -2.965 0.446 25.908 1.00 90.31 240 LEU A C 1
ATOM 1812 O O . LEU A 1 240 ? -2.078 0.144 26.707 1.00 90.31 240 LEU A O 1
ATOM 1816 N N . SER A 1 241 ? -2.935 0.077 24.625 1.00 88.44 241 SER A N 1
ATOM 1817 C CA . SER A 1 241 ? -1.834 -0.697 24.039 1.00 88.44 241 SER A CA 1
ATOM 1818 C C . SER A 1 241 ? -0.500 0.042 24.157 1.00 88.44 241 SER A C 1
ATOM 1820 O O . SER A 1 241 ? 0.476 -0.543 24.619 1.00 88.44 241 SER A O 1
ATOM 1822 N N . ARG A 1 242 ? -0.466 1.356 23.882 1.00 88.94 242 ARG A N 1
ATOM 1823 C CA . ARG A 1 242 ? 0.744 2.175 24.070 1.00 88.94 242 ARG A CA 1
ATOM 1824 C C . ARG A 1 242 ? 1.226 2.189 25.522 1.00 88.94 242 ARG A C 1
ATOM 1826 O O . ARG A 1 242 ? 2.423 2.076 25.764 1.00 88.94 242 ARG A O 1
ATOM 1833 N N . ARG A 1 243 ? 0.319 2.349 26.492 1.00 88.69 243 ARG A N 1
ATOM 1834 C CA . ARG A 1 243 ? 0.681 2.350 27.921 1.00 88.69 243 ARG A CA 1
ATOM 1835 C C . ARG A 1 243 ? 1.279 1.013 28.349 1.00 88.69 243 ARG A C 1
ATOM 1837 O O . ARG A 1 243 ? 2.257 1.002 29.084 1.00 88.69 243 ARG A O 1
ATOM 1844 N N . ARG A 1 244 ? 0.715 -0.098 27.867 1.00 87.25 244 ARG A N 1
ATOM 1845 C CA . ARG A 1 244 ? 1.250 -1.444 28.119 1.00 87.25 244 ARG A CA 1
ATOM 1846 C C . ARG A 1 244 ? 2.640 -1.627 27.513 1.00 87.25 244 ARG A C 1
ATOM 1848 O O . ARG A 1 244 ? 3.509 -2.162 28.187 1.00 87.25 244 ARG A O 1
ATOM 1855 N N . ALA A 1 245 ? 2.857 -1.148 26.287 1.00 85.19 245 ALA A N 1
ATOM 1856 C CA . ALA A 1 245 ? 4.168 -1.195 25.644 1.00 85.19 245 ALA A CA 1
ATOM 1857 C C . ALA A 1 245 ? 5.216 -0.371 26.415 1.00 85.19 245 ALA A C 1
ATOM 1859 O O . ALA A 1 245 ? 6.296 -0.875 26.694 1.00 85.19 245 ALA A O 1
ATOM 1860 N N . ALA A 1 246 ? 4.872 0.851 26.837 1.00 85.44 246 ALA A N 1
ATOM 1861 C CA . ALA A 1 246 ? 5.771 1.697 27.625 1.00 85.44 246 ALA A CA 1
ATOM 1862 C C . ALA A 1 246 ? 6.151 1.061 28.975 1.00 85.44 246 ALA A C 1
ATOM 1864 O O . ALA A 1 246 ? 7.315 1.095 29.358 1.00 85.44 246 ALA A O 1
ATOM 1865 N N . ALA A 1 247 ? 5.194 0.428 29.664 1.00 86.56 247 ALA A N 1
ATOM 1866 C CA . ALA A 1 247 ? 5.465 -0.278 30.916 1.00 86.56 247 ALA A CA 1
ATOM 1867 C C . ALA A 1 247 ? 6.400 -1.488 30.721 1.00 86.56 247 ALA A C 1
ATOM 1869 O O . ALA A 1 247 ? 7.276 -1.724 31.547 1.00 86.56 247 ALA A O 1
ATOM 1870 N N . ALA A 1 248 ? 6.251 -2.232 29.619 1.00 83.38 248 ALA A N 1
ATOM 18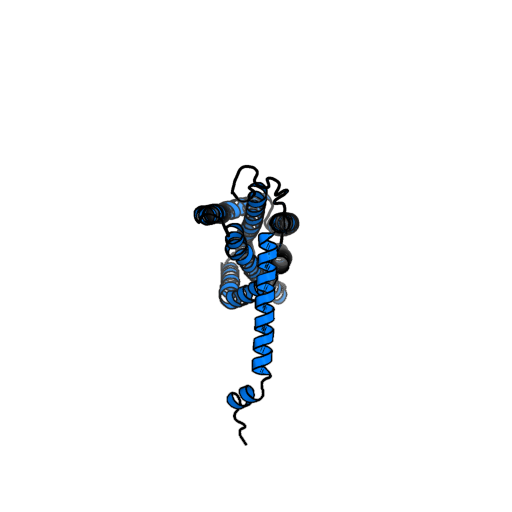71 C CA . ALA A 1 248 ? 7.141 -3.349 29.293 1.00 83.38 248 ALA A CA 1
ATOM 1872 C C . ALA A 1 248 ? 8.571 -2.879 28.952 1.00 83.38 248 ALA A C 1
ATOM 1874 O O . ALA A 1 248 ? 9.550 -3.526 29.334 1.00 83.38 248 ALA A O 1
ATOM 1875 N N . ASP A 1 249 ? 8.708 -1.737 28.274 1.00 81.94 249 ASP A N 1
ATOM 1876 C CA . ASP A 1 249 ? 10.012 -1.129 27.991 1.00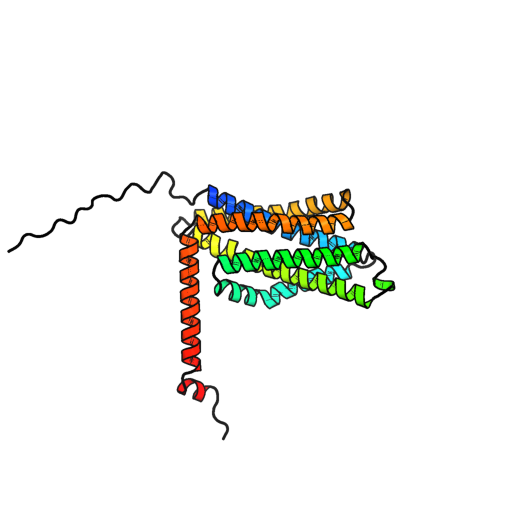 81.94 249 ASP A CA 1
ATOM 1877 C C . ASP A 1 249 ? 10.689 -0.631 29.289 1.00 81.94 249 ASP A C 1
ATOM 1879 O O . ASP A 1 249 ? 11.888 -0.827 29.477 1.00 81.94 249 ASP A O 1
ATOM 1883 N N . GLU A 1 250 ? 9.937 -0.060 30.238 1.00 81.00 250 GLU A N 1
ATOM 1884 C CA . GLU A 1 250 ? 10.469 0.318 31.559 1.00 81.00 250 GLU A CA 1
ATOM 1885 C C . GLU A 1 250 ? 10.915 -0.904 32.379 1.00 81.00 250 GLU A C 1
ATOM 1887 O O . GLU A 1 250 ? 11.993 -0.893 32.979 1.00 81.00 250 GLU A O 1
ATOM 1892 N N . GLU A 1 251 ? 10.128 -1.982 32.381 1.00 77.75 251 GLU A N 1
ATOM 1893 C CA . GLU A 1 251 ? 10.449 -3.212 33.111 1.00 77.75 251 GLU A CA 1
ATOM 1894 C C . GLU A 1 251 ? 11.707 -3.899 32.553 1.00 77.75 251 GLU A C 1
ATOM 1896 O O . GLU A 1 251 ? 12.580 -4.314 33.318 1.00 77.75 251 GLU A O 1
ATOM 1901 N N . THR A 1 252 ? 11.870 -3.945 31.227 1.00 75.19 252 THR A N 1
ATOM 1902 C CA . THR A 1 252 ? 13.081 -4.503 30.597 1.00 75.19 252 THR A CA 1
ATOM 1903 C C . THR A 1 252 ? 14.334 -3.685 30.915 1.00 75.19 252 THR A C 1
ATOM 1905 O O . THR A 1 252 ? 15.362 -4.264 31.275 1.00 75.19 252 THR A O 1
ATOM 1908 N N . VAL A 1 253 ? 14.248 -2.350 30.895 1.00 73.81 253 VAL A N 1
ATOM 1909 C CA . VAL A 1 253 ? 15.356 -1.465 31.297 1.00 73.81 253 VAL A CA 1
ATOM 1910 C C . VAL A 1 253 ? 15.699 -1.634 32.782 1.00 73.81 253 VAL A C 1
ATOM 1912 O O . VAL A 1 253 ? 16.880 -1.672 33.143 1.00 73.81 253 VAL A O 1
ATOM 1915 N N . HIS A 1 254 ? 14.706 -1.780 33.663 1.00 70.38 254 HIS A N 1
ATOM 1916 C CA . HIS A 1 254 ? 14.935 -2.041 35.088 1.00 70.38 254 HIS A CA 1
ATOM 1917 C C . HIS A 1 254 ? 15.600 -3.400 35.348 1.00 70.38 254 HIS A C 1
ATOM 1919 O O . HIS A 1 254 ? 16.499 -3.493 36.186 1.00 70.38 254 HIS A O 1
ATOM 1925 N N . VAL A 1 255 ? 15.219 -4.445 34.611 1.00 69.94 255 VAL A N 1
ATOM 1926 C CA . VAL A 1 255 ? 15.854 -5.768 34.709 1.00 69.94 255 VAL A CA 1
ATOM 1927 C C . VAL A 1 255 ? 17.301 -5.729 34.201 1.00 69.94 255 VAL A C 1
ATOM 1929 O O . VAL A 1 255 ? 18.194 -6.257 34.863 1.00 69.94 255 VAL A O 1
ATOM 1932 N N . GLU A 1 256 ? 17.570 -5.056 33.080 1.00 64.75 256 GLU A N 1
ATOM 1933 C CA . GLU A 1 256 ? 18.913 -4.975 32.483 1.00 64.75 256 GLU A CA 1
ATOM 1934 C C . GLU A 1 256 ? 19.880 -4.052 33.258 1.00 64.75 256 GLU A C 1
ATOM 1936 O O . GLU A 1 256 ? 21.107 -4.232 33.236 1.00 64.75 256 GLU A O 1
ATOM 1941 N N . SER A 1 257 ? 19.338 -3.068 33.981 1.00 64.19 257 SER A N 1
ATOM 1942 C CA . SER A 1 257 ? 20.095 -2.181 34.877 1.00 64.19 257 SER A CA 1
ATOM 1943 C C . SER A 1 257 ? 20.309 -2.757 36.281 1.00 64.19 257 SER A C 1
ATOM 1945 O O . SER A 1 257 ? 21.131 -2.222 37.027 1.00 64.19 257 SER A O 1
ATOM 1947 N N . ASN A 1 258 ? 19.648 -3.865 36.641 1.00 70.44 258 ASN A N 1
ATOM 1948 C CA . ASN A 1 258 ? 19.836 -4.516 37.935 1.00 70.44 258 ASN A CA 1
ATOM 1949 C C . ASN A 1 258 ? 21.228 -5.191 38.011 1.00 70.44 258 ASN A C 1
ATOM 1951 O O . ASN A 1 258 ? 21.487 -6.160 37.284 1.00 70.44 258 ASN A O 1
ATOM 1955 N N . PRO A 1 259 ? 22.135 -4.736 38.901 1.00 63.12 259 PRO A N 1
ATOM 1956 C CA . PRO A 1 259 ? 23.507 -5.241 38.977 1.00 63.12 259 PRO A CA 1
ATOM 1957 C C . PRO A 1 259 ? 23.587 -6.738 39.314 1.00 63.12 259 PRO A C 1
ATOM 1959 O O . PRO A 1 259 ? 24.517 -7.407 38.867 1.00 63.12 259 PRO A O 1
ATOM 1962 N N . LEU A 1 260 ? 22.593 -7.293 40.021 1.00 63.53 260 LEU A N 1
ATOM 1963 C CA . LEU A 1 260 ? 22.528 -8.731 40.303 1.00 63.53 260 LEU A CA 1
ATOM 1964 C C . LEU A 1 260 ? 22.230 -9.558 39.044 1.00 63.53 260 LEU A C 1
ATOM 1966 O O . LEU A 1 260 ? 22.779 -10.643 38.889 1.00 63.53 260 LEU A O 1
ATOM 1970 N N . HIS A 1 261 ? 21.426 -9.039 38.112 1.00 59.03 261 HIS A N 1
ATOM 1971 C CA . HIS A 1 261 ? 21.094 -9.740 36.868 1.00 59.03 261 HIS A CA 1
ATOM 1972 C C . HIS A 1 261 ? 22.238 -9.664 35.838 1.00 59.03 261 HIS A C 1
ATOM 1974 O O . HIS A 1 261 ? 22.472 -10.621 35.095 1.00 59.03 261 HIS A O 1
ATOM 1980 N N . ARG A 1 262 ? 23.016 -8.567 35.828 1.00 55.34 262 ARG A N 1
ATOM 1981 C CA . ARG A 1 262 ? 24.251 -8.460 35.023 1.00 55.34 262 ARG A CA 1
ATOM 1982 C C . ARG A 1 262 ? 25.329 -9.459 35.451 1.00 55.34 262 ARG A C 1
ATOM 1984 O O . ARG A 1 262 ? 26.048 -9.965 34.595 1.00 55.34 262 ARG A O 1
ATOM 1991 N N . MET A 1 263 ? 25.402 -9.779 36.744 1.00 55.19 263 MET A N 1
ATOM 1992 C CA . MET A 1 263 ? 26.391 -10.712 37.296 1.00 55.19 263 MET A CA 1
ATOM 1993 C C . MET A 1 263 ? 26.140 -12.178 36.894 1.00 55.19 263 MET A C 1
ATOM 1995 O O . MET A 1 263 ? 27.084 -12.961 36.842 1.00 55.19 263 MET A O 1
ATOM 1999 N N . PHE A 1 264 ? 24.897 -12.547 36.557 1.00 57.78 264 PHE A N 1
ATOM 2000 C CA . PHE A 1 264 ? 24.550 -13.892 36.071 1.00 57.78 264 PHE A CA 1
ATOM 2001 C C . PHE A 1 264 ? 24.752 -14.085 34.558 1.00 57.78 264 PHE A C 1
ATOM 2003 O O . PHE A 1 264 ? 24.980 -15.211 34.125 1.00 57.78 264 PHE A O 1
ATOM 2010 N N . LEU A 1 265 ? 24.675 -13.018 33.751 1.00 56.09 265 LEU A N 1
ATOM 2011 C CA . LEU A 1 265 ? 24.831 -13.095 32.286 1.00 56.09 265 LEU A CA 1
ATOM 2012 C C . LEU A 1 265 ? 26.277 -12.896 31.810 1.00 56.09 265 LEU A C 1
ATOM 2014 O O . LEU A 1 265 ? 26.641 -13.400 30.751 1.00 56.09 265 LEU A O 1
ATOM 2018 N N . TYR A 1 266 ? 27.107 -12.212 32.599 1.00 54.84 266 TYR A N 1
ATOM 2019 C CA . TYR A 1 266 ? 28.541 -12.075 32.356 1.00 54.84 266 TYR A CA 1
ATOM 2020 C C . TYR A 1 266 ? 29.300 -12.519 33.611 1.00 54.84 266 TYR A C 1
ATOM 2022 O O . TYR A 1 266 ? 29.594 -11.683 34.468 1.00 54.84 266 TYR A O 1
ATOM 2030 N N . PRO A 1 267 ? 29.631 -13.817 33.761 1.00 49.50 267 PRO A N 1
ATOM 2031 C CA . PRO A 1 267 ? 30.598 -14.210 34.769 1.00 49.50 267 PRO A CA 1
ATOM 2032 C C . PRO A 1 267 ? 31.914 -13.538 34.375 1.00 49.50 267 PRO A C 1
ATOM 2034 O O . PRO A 1 267 ? 32.437 -13.803 33.292 1.00 49.50 267 PRO A O 1
ATOM 2037 N N . CYS A 1 268 ? 32.414 -12.626 35.212 1.00 51.03 268 CYS A N 1
ATOM 2038 C CA . CYS A 1 268 ? 33.740 -12.043 35.051 1.00 51.03 268 CYS A CA 1
ATOM 2039 C C . CYS A 1 268 ? 34.755 -13.175 34.857 1.00 51.03 268 CYS A C 1
ATOM 2041 O O . CYS A 1 268 ? 35.066 -13.901 35.800 1.00 51.03 268 CYS A O 1
ATOM 2043 N N . ILE A 1 269 ? 35.256 -13.324 33.631 1.00 52.09 269 ILE A N 1
ATOM 2044 C CA . ILE A 1 269 ? 36.478 -14.071 33.357 1.00 52.09 269 ILE A CA 1
ATOM 2045 C C . ILE A 1 269 ? 37.592 -13.183 33.908 1.00 52.09 269 ILE A C 1
ATOM 2047 O O . ILE A 1 269 ? 37.956 -12.183 33.288 1.00 52.09 269 ILE A O 1
ATOM 2051 N N . SER A 1 270 ? 38.010 -13.489 35.135 1.00 44.84 270 SER A N 1
ATOM 2052 C CA . SER A 1 270 ? 39.188 -12.908 35.773 1.00 44.84 270 SER A CA 1
ATOM 2053 C C . SER A 1 270 ? 40.430 -13.726 35.464 1.00 44.84 270 SER A C 1
ATOM 2055 O O . SER A 1 270 ? 40.292 -14.940 35.193 1.00 44.84 270 SER A O 1
#